Protein AF-A0A6A6VSY2-F1 (afdb_monomer_lite)

InterPro domains:
  IPR059857 Pneumocandin biosynthesis cluster protein B, C-terminal domain [PF28402] (2-160)

pLDDT: mean 74.69, std 16.23, range [33.5, 94.69]

Sequence (200 aa):
MDDIADAVQALNKLNATIHLYAIIRRFHLVSLCHHRNVLLAETRVTRGGNAQESGRSETVAHRKLMSHAYPGLEPGRLKRGNVKDNYVKKSQALTHRLKIGQRWSMLAKAFAPGILALIPIRGDFQLSNSDYEKLPAPTIAILIDVLQRHRGGFLQEFSTCLDFFALANAENSLVRQDADTLKQEEYDSPRLVELCKSQP

Foldseek 3Di:
DDDVVNVVVVVVVVVVVVLVVQLVLLLVLLVLLVQLVVQLVVLCVVPPDDPVVSVVSSVVSLQVSLCVVPPPLDQDPDDDDPSNVVSVVVSVVSVLSNLLSVLSNVLCVQQNSLVSSVDDDDDPVHDHSVNSSPDDPVRSVVVSVVCCVPPRVVSNLLSVLDDVVCVVVVVDPPVVVCPPPVVPDDPRDVVSSVVSNPDD

Structure (mmCIF, N/CA/C/O backbone):
data_AF-A0A6A6VSY2-F1
#
_entry.id   AF-A0A6A6VSY2-F1
#
loop_
_atom_site.group_PDB
_atom_site.id
_atom_site.type_symbol
_atom_site.label_atom_id
_atom_site.label_alt_id
_atom_site.label_comp_id
_atom_site.label_asym_id
_atom_site.label_entity_id
_atom_site.label_seq_id
_atom_site.pdbx_PDB_ins_code
_atom_site.Cartn_x
_atom_site.Cartn_y
_atom_site.Cartn_z
_atom_site.occupancy
_atom_site.B_iso_or_equiv
_atom_site.auth_seq_id
_atom_site.auth_comp_id
_atom_site.auth_asym_id
_atom_site.auth_atom_id
_atom_site.pdbx_PDB_model_num
ATOM 1 N N . MET A 1 1 ? -33.702 -24.545 -14.024 1.00 47.09 1 MET A N 1
ATOM 2 C CA . MET A 1 1 ? -34.255 -23.208 -13.748 1.00 47.09 1 MET A CA 1
ATOM 3 C C . MET A 1 1 ? -33.405 -22.716 -12.603 1.00 47.09 1 MET A C 1
ATOM 5 O O . MET A 1 1 ? -33.587 -23.220 -11.506 1.00 47.09 1 MET A O 1
ATOM 9 N N . ASP A 1 2 ? -32.360 -21.948 -12.912 1.00 56.41 2 ASP A N 1
ATOM 10 C CA . ASP A 1 2 ? -31.371 -21.541 -11.908 1.00 56.41 2 ASP A CA 1
ATOM 11 C C . ASP A 1 2 ? -32.071 -20.664 -10.870 1.00 56.41 2 ASP A C 1
ATOM 13 O O . ASP A 1 2 ? -32.731 -19.683 -11.224 1.00 56.41 2 ASP A O 1
ATOM 17 N N . ASP A 1 3 ? -32.007 -21.092 -9.612 1.00 82.06 3 ASP A N 1
ATOM 18 C CA . ASP A 1 3 ? -32.674 -20.436 -8.497 1.00 82.06 3 ASP A CA 1
ATOM 19 C C . ASP A 1 3 ? -32.058 -19.041 -8.294 1.00 82.06 3 ASP A C 1
ATOM 21 O O . ASP A 1 3 ? -30.839 -18.856 -8.349 1.00 82.06 3 ASP A O 1
ATOM 25 N N . ILE A 1 4 ? -32.897 -18.033 -8.052 1.00 83.62 4 ILE A N 1
ATOM 26 C CA . ILE A 1 4 ? -32.452 -16.672 -7.717 1.00 83.62 4 ILE A CA 1
ATOM 27 C C . ILE A 1 4 ? -31.520 -16.720 -6.494 1.00 83.62 4 ILE A C 1
ATOM 29 O O . ILE A 1 4 ? -30.570 -15.938 -6.412 1.00 83.62 4 ILE A O 1
ATOM 33 N N . ALA A 1 5 ? -31.746 -17.671 -5.581 1.00 78.50 5 ALA A N 1
ATOM 34 C CA . ALA A 1 5 ? -30.870 -17.926 -4.445 1.00 78.50 5 ALA A CA 1
ATOM 35 C C . ALA A 1 5 ? -29.440 -18.311 -4.872 1.00 78.50 5 ALA A C 1
ATOM 37 O O . ALA A 1 5 ? -28.476 -17.746 -4.348 1.00 78.50 5 ALA A O 1
ATOM 38 N N . ASP A 1 6 ? -29.292 -19.194 -5.863 1.00 79.31 6 ASP A N 1
ATOM 39 C CA . ASP A 1 6 ? -27.988 -19.618 -6.385 1.00 79.31 6 ASP A CA 1
ATOM 40 C C . ASP A 1 6 ? -27.260 -18.455 -7.069 1.00 79.31 6 ASP A C 1
ATOM 42 O O . ASP A 1 6 ? -26.057 -18.258 -6.869 1.00 79.31 6 ASP A O 1
ATOM 46 N N . ALA A 1 7 ? -27.992 -17.622 -7.814 1.00 80.12 7 ALA A N 1
ATOM 47 C CA . ALA A 1 7 ? -27.441 -16.424 -8.443 1.00 80.12 7 ALA A CA 1
ATOM 48 C C . ALA A 1 7 ? -26.937 -15.406 -7.403 1.00 80.12 7 ALA A C 1
ATOM 50 O O . ALA A 1 7 ? -25.824 -14.888 -7.528 1.00 80.12 7 ALA A O 1
ATOM 51 N N . VAL A 1 8 ? -27.708 -15.147 -6.341 1.00 75.50 8 VAL A N 1
ATOM 52 C CA . VAL A 1 8 ? -27.291 -14.259 -5.241 1.00 75.50 8 VAL A CA 1
ATOM 53 C C . VAL A 1 8 ? -26.085 -14.837 -4.498 1.00 75.50 8 VAL A C 1
ATOM 55 O O . VAL A 1 8 ? -25.137 -14.106 -4.203 1.00 75.50 8 VAL A O 1
ATOM 58 N N . GLN A 1 9 ? -26.057 -16.147 -4.242 1.00 72.06 9 GLN A N 1
ATOM 59 C CA . GLN A 1 9 ? -24.916 -16.790 -3.591 1.00 72.06 9 GLN A CA 1
ATOM 60 C C . GLN A 1 9 ? -23.648 -16.711 -4.456 1.00 72.06 9 GLN A C 1
ATOM 62 O O . GLN A 1 9 ? -22.561 -16.447 -3.935 1.00 72.06 9 GLN A O 1
ATOM 67 N N . ALA A 1 10 ? -23.774 -16.890 -5.772 1.00 69.94 10 ALA A N 1
ATOM 68 C CA . ALA A 1 10 ? -22.673 -16.718 -6.713 1.00 69.94 10 ALA A CA 1
ATOM 69 C C . ALA A 1 10 ? -22.151 -15.271 -6.722 1.00 69.94 10 ALA A C 1
ATOM 71 O O . ALA A 1 10 ? -20.938 -15.059 -6.654 1.00 69.94 10 ALA A O 1
ATOM 72 N N . LEU A 1 11 ? -23.041 -14.271 -6.724 1.00 74.62 11 LEU A N 1
ATOM 73 C CA . LEU A 1 11 ? -22.662 -12.856 -6.629 1.00 74.62 11 LEU A CA 1
ATOM 74 C C . LEU A 1 11 ? -21.938 -12.536 -5.315 1.00 74.62 11 LEU A C 1
ATOM 76 O O . LEU A 1 11 ? -20.921 -11.844 -5.328 1.00 74.62 11 LEU A O 1
ATOM 80 N N . ASN A 1 12 ? -22.408 -13.081 -4.192 1.00 73.38 12 ASN A N 1
ATOM 81 C CA . ASN A 1 12 ? -21.760 -12.900 -2.893 1.00 73.38 12 ASN A CA 1
ATOM 82 C C . ASN A 1 12 ? -20.347 -13.496 -2.873 1.00 73.38 12 ASN A C 1
ATOM 84 O O . ASN A 1 12 ? -19.418 -12.840 -2.400 1.00 73.38 12 ASN A O 1
ATOM 88 N N . LYS A 1 13 ? -20.158 -14.693 -3.447 1.00 69.38 13 LYS A N 1
ATOM 89 C CA . LYS A 1 13 ? -18.828 -15.308 -3.600 1.00 69.38 13 LYS A CA 1
ATOM 90 C C . LYS A 1 13 ? -17.904 -14.437 -4.453 1.00 69.38 13 LYS A C 1
ATOM 92 O O . LYS A 1 13 ? -16.783 -14.160 -4.041 1.00 69.38 13 LYS A O 1
ATOM 97 N N . LEU A 1 14 ? -18.385 -13.948 -5.598 1.00 71.19 14 LEU A N 1
ATOM 98 C CA . LEU A 1 14 ? -17.608 -13.063 -6.473 1.00 71.19 14 LEU A CA 1
ATOM 99 C C . LEU A 1 14 ? -17.191 -11.772 -5.758 1.00 71.19 14 LEU A C 1
ATOM 101 O O . LEU A 1 14 ? -16.034 -11.361 -5.857 1.00 71.19 14 LEU A O 1
ATOM 105 N N . ASN A 1 15 ? -18.104 -11.155 -5.006 1.00 74.25 15 ASN A N 1
ATOM 106 C CA . ASN A 1 15 ? -17.796 -9.969 -4.213 1.00 74.25 15 ASN A CA 1
ATOM 107 C C . ASN A 1 15 ? -16.732 -10.277 -3.153 1.00 74.25 15 ASN A C 1
ATOM 109 O O . ASN A 1 15 ? -15.721 -9.577 -3.104 1.00 74.25 15 ASN A O 1
ATOM 113 N N . ALA A 1 16 ? -16.897 -11.347 -2.368 1.00 71.56 16 ALA A N 1
ATOM 114 C CA . ALA A 1 16 ? -15.929 -11.760 -1.348 1.00 71.56 16 ALA A CA 1
ATOM 115 C C . ALA A 1 16 ? -14.517 -11.954 -1.931 1.00 71.56 16 ALA A C 1
ATOM 117 O O . ALA A 1 16 ? -13.540 -11.426 -1.396 1.00 71.56 16 ALA A O 1
ATOM 118 N N . THR A 1 17 ? -14.409 -12.609 -3.089 1.00 72.75 17 THR A N 1
ATOM 119 C CA . THR A 1 17 ? -13.138 -12.778 -3.803 1.00 72.75 17 THR A CA 1
ATOM 120 C C . THR A 1 17 ? -12.517 -11.436 -4.219 1.00 72.75 17 THR A C 1
ATOM 122 O O . THR A 1 17 ? -11.312 -11.229 -4.057 1.00 72.75 17 THR A O 1
ATOM 125 N N . ILE A 1 18 ? -13.318 -10.485 -4.718 1.00 75.75 18 ILE A N 1
ATOM 126 C CA . ILE A 1 18 ? -12.842 -9.134 -5.066 1.00 75.75 18 ILE A CA 1
ATOM 127 C C . ILE A 1 18 ? -12.301 -8.408 -3.827 1.00 75.75 18 ILE A C 1
ATOM 129 O O . ILE A 1 18 ? -11.242 -7.773 -3.905 1.00 75.75 18 ILE A O 1
ATOM 133 N N . HIS A 1 19 ? -12.997 -8.513 -2.691 1.00 76.25 19 HIS A N 1
ATOM 134 C CA . HIS A 1 19 ? -12.549 -7.930 -1.428 1.00 76.25 19 HIS A CA 1
ATOM 135 C C . HIS A 1 19 ? -11.203 -8.516 -0.998 1.00 76.25 19 HIS A C 1
ATOM 137 O O . HIS A 1 19 ? -10.256 -7.762 -0.763 1.00 76.25 19 HIS A O 1
ATOM 143 N N . LEU A 1 20 ? -11.079 -9.844 -0.994 1.00 77.69 20 LEU A N 1
ATOM 144 C CA . LEU A 1 20 ? -9.849 -10.534 -0.616 1.00 77.69 20 LEU A CA 1
ATOM 145 C C . LEU A 1 20 ? -8.658 -10.106 -1.490 1.00 77.69 20 LEU A C 1
ATOM 147 O O . LEU A 1 20 ? -7.608 -9.724 -0.966 1.00 77.69 20 LEU A O 1
ATOM 151 N N . TYR A 1 21 ? -8.821 -10.065 -2.817 1.00 80.00 21 TYR A N 1
ATOM 152 C CA . TYR A 1 21 ? -7.758 -9.609 -3.721 1.00 80.00 21 TYR A CA 1
ATOM 153 C C . TYR A 1 21 ? -7.325 -8.169 -3.457 1.00 80.00 21 TYR A C 1
ATOM 155 O O . TYR A 1 21 ? -6.138 -7.840 -3.538 1.00 80.00 21 TYR A O 1
ATOM 163 N N . ALA A 1 22 ? -8.275 -7.291 -3.151 1.00 84.19 22 ALA A N 1
ATOM 164 C CA . ALA A 1 22 ? -7.976 -5.907 -2.836 1.00 84.19 22 ALA A CA 1
ATOM 165 C C . ALA A 1 22 ? -7.196 -5.778 -1.518 1.00 84.19 22 ALA A C 1
ATOM 167 O O . ALA A 1 22 ? -6.237 -5.002 -1.482 1.00 84.19 22 ALA A O 1
ATOM 168 N N . ILE A 1 23 ? -7.534 -6.561 -0.490 1.00 85.00 23 ILE A N 1
ATOM 169 C CA . ILE A 1 23 ? -6.792 -6.610 0.779 1.00 85.00 23 ILE A CA 1
ATOM 170 C C . ILE A 1 23 ? -5.364 -7.125 0.544 1.00 85.00 23 ILE A C 1
ATOM 172 O O . ILE A 1 23 ? -4.398 -6.431 0.873 1.00 85.00 23 ILE A O 1
ATOM 176 N N . ILE A 1 24 ? -5.212 -8.280 -0.114 1.00 83.12 24 ILE A N 1
ATOM 177 C CA . ILE A 1 24 ? -3.904 -8.876 -0.447 1.00 83.12 24 ILE A CA 1
ATOM 178 C C . ILE A 1 24 ? -3.039 -7.883 -1.238 1.00 83.12 24 ILE A C 1
ATOM 180 O O . ILE A 1 24 ? -1.852 -7.694 -0.957 1.00 83.12 24 ILE A O 1
ATOM 184 N N . ARG A 1 25 ? -3.634 -7.178 -2.210 1.00 88.25 25 ARG A N 1
ATOM 185 C CA . ARG A 1 25 ? -2.928 -6.166 -3.004 1.00 88.25 25 ARG A CA 1
ATOM 186 C C . ARG A 1 25 ? -2.407 -5.022 -2.134 1.00 88.25 25 ARG A C 1
ATOM 188 O O . ARG A 1 25 ? -1.255 -4.624 -2.315 1.00 88.25 25 ARG A O 1
ATOM 195 N N . ARG A 1 26 ? -3.219 -4.480 -1.217 1.00 91.06 26 ARG A N 1
ATOM 196 C CA . ARG A 1 26 ? -2.794 -3.410 -0.290 1.00 91.06 26 ARG A CA 1
ATOM 197 C C . ARG A 1 26 ? -1.606 -3.867 0.552 1.00 91.06 26 ARG A C 1
ATOM 199 O O . ARG A 1 26 ? -0.628 -3.130 0.660 1.00 91.06 26 ARG A O 1
ATOM 206 N N . PHE A 1 27 ? -1.658 -5.093 1.067 1.00 88.50 27 PHE A N 1
ATOM 207 C CA . PHE A 1 27 ? -0.574 -5.667 1.857 1.00 88.50 27 PHE A CA 1
ATOM 208 C C . PHE A 1 27 ? 0.733 -5.735 1.061 1.00 88.50 27 PHE A C 1
ATOM 210 O O . PHE A 1 27 ? 1.730 -5.141 1.468 1.00 88.50 27 PHE A O 1
ATOM 217 N N . HIS A 1 28 ? 0.721 -6.336 -0.132 1.00 85.81 28 HIS A N 1
ATOM 218 C CA . HIS A 1 28 ? 1.922 -6.416 -0.970 1.00 85.81 28 HIS A CA 1
ATOM 219 C C . HIS A 1 28 ? 2.481 -5.044 -1.365 1.00 85.81 28 HIS A C 1
ATOM 221 O O . HIS A 1 28 ? 3.697 -4.884 -1.477 1.00 85.81 28 HIS A O 1
ATOM 227 N N . LEU A 1 29 ? 1.625 -4.037 -1.554 1.00 91.12 29 LEU A N 1
ATOM 228 C CA . LEU A 1 29 ? 2.062 -2.662 -1.805 1.00 91.12 29 LEU A CA 1
ATOM 229 C C . LEU A 1 29 ? 2.800 -2.066 -0.597 1.00 91.12 29 LEU A C 1
ATOM 231 O O . LEU A 1 29 ? 3.834 -1.413 -0.774 1.00 91.12 29 LEU A O 1
ATOM 235 N N . VAL A 1 30 ? 2.311 -2.313 0.621 1.00 90.56 30 VAL A N 1
ATOM 236 C CA . VAL A 1 30 ? 2.982 -1.889 1.858 1.00 90.56 30 VAL A CA 1
ATOM 237 C C . VAL A 1 30 ? 4.287 -2.658 2.067 1.00 90.56 30 VAL A C 1
ATOM 239 O O . VAL A 1 30 ? 5.314 -2.024 2.316 1.00 90.56 30 VAL A O 1
ATOM 242 N N . SER A 1 31 ? 4.305 -3.982 1.879 1.00 87.50 31 SER A N 1
ATOM 243 C CA . SER A 1 31 ? 5.526 -4.799 1.969 1.00 87.50 31 SER A CA 1
ATOM 244 C C . SER A 1 31 ? 6.590 -4.352 0.965 1.00 87.50 31 SER A C 1
ATOM 246 O O . SER A 1 31 ? 7.766 -4.242 1.309 1.00 87.50 31 SER A O 1
ATOM 248 N N . LEU A 1 32 ? 6.186 -4.019 -0.264 1.00 85.69 32 LEU A N 1
ATOM 249 C CA . LEU A 1 32 ? 7.083 -3.483 -1.285 1.00 85.69 32 LEU A CA 1
ATOM 250 C C . LEU A 1 32 ? 7.697 -2.143 -0.852 1.00 85.69 32 LEU A C 1
ATOM 252 O O . LEU A 1 32 ? 8.899 -1.920 -1.020 1.00 85.69 32 LEU A O 1
ATOM 256 N N . CYS A 1 33 ? 6.889 -1.257 -0.262 1.00 90.25 33 CYS A N 1
ATOM 257 C CA . CYS A 1 33 ? 7.375 0.004 0.291 1.00 90.25 33 CYS A CA 1
ATOM 258 C C . CYS A 1 33 ? 8.338 -0.225 1.467 1.00 90.25 33 CYS A C 1
ATOM 260 O O . CYS A 1 33 ? 9.351 0.470 1.573 1.00 90.25 33 CYS A O 1
ATOM 262 N N . HIS A 1 34 ? 8.045 -1.195 2.334 1.00 87.94 34 HIS A N 1
ATOM 263 C CA . HIS A 1 34 ? 8.917 -1.576 3.439 1.00 87.94 34 HIS A CA 1
ATOM 264 C C . HIS A 1 34 ? 10.275 -2.072 2.926 1.00 87.94 34 HIS A C 1
ATOM 266 O O . HIS A 1 34 ? 11.305 -1.524 3.313 1.00 87.94 34 HIS A O 1
ATOM 272 N N . HIS A 1 35 ? 10.288 -3.007 1.972 1.00 86.81 35 HIS A N 1
ATOM 273 C CA . HIS A 1 35 ? 11.521 -3.535 1.384 1.00 86.81 35 HIS A CA 1
ATOM 274 C C . HIS A 1 35 ? 12.372 -2.431 0.732 1.00 86.81 35 HIS A C 1
ATOM 276 O O . HIS A 1 35 ? 13.584 -2.367 0.933 1.00 86.81 35 HIS A O 1
ATOM 282 N N . ARG A 1 36 ? 11.742 -1.479 0.028 1.00 89.38 36 ARG A N 1
ATOM 283 C CA . ARG A 1 36 ? 12.433 -0.295 -0.514 1.00 89.38 36 ARG A CA 1
ATOM 284 C C . ARG A 1 36 ? 13.077 0.560 0.581 1.00 89.38 36 ARG A C 1
ATOM 286 O O . ARG A 1 36 ? 14.173 1.076 0.376 1.00 89.38 36 ARG A O 1
ATOM 293 N N . ASN A 1 37 ? 12.412 0.738 1.722 1.00 88.12 37 ASN A N 1
ATOM 294 C CA . ASN A 1 37 ? 12.948 1.523 2.836 1.00 88.12 37 ASN A CA 1
ATOM 295 C C . ASN A 1 37 ? 14.117 0.814 3.540 1.00 88.12 37 ASN A C 1
ATOM 297 O O . ASN A 1 37 ? 15.068 1.491 3.924 1.00 88.12 37 ASN A O 1
ATOM 301 N N . VAL A 1 38 ? 14.088 -0.519 3.639 1.00 87.56 38 VAL A N 1
ATOM 302 C CA . VAL A 1 38 ? 15.223 -1.324 4.127 1.00 87.56 38 VAL A CA 1
ATOM 303 C C . VAL A 1 38 ? 16.435 -1.146 3.210 1.00 87.56 38 VAL A C 1
ATOM 305 O O . VAL A 1 38 ? 17.490 -0.713 3.667 1.00 87.56 38 VAL A O 1
ATOM 308 N N . LEU A 1 39 ? 16.258 -1.333 1.895 1.00 86.38 39 LEU A N 1
ATOM 309 C CA . LEU A 1 39 ? 17.331 -1.132 0.911 1.00 86.38 39 LEU A CA 1
ATOM 310 C C . LEU A 1 39 ? 17.901 0.294 0.947 1.00 86.38 39 LEU A C 1
ATOM 312 O O . LEU A 1 39 ? 19.106 0.497 0.799 1.00 86.38 39 LEU A O 1
ATOM 316 N N . LEU A 1 40 ? 17.047 1.301 1.145 1.00 87.06 40 LEU A N 1
ATOM 317 C CA . LEU A 1 40 ? 17.491 2.680 1.329 1.00 87.06 40 LEU A CA 1
ATOM 318 C C . LEU A 1 40 ? 18.354 2.856 2.575 1.00 87.06 40 LEU A C 1
ATOM 320 O O . LEU A 1 40 ? 19.398 3.504 2.491 1.00 87.06 40 LEU A O 1
ATOM 324 N N . ALA A 1 41 ? 17.913 2.323 3.715 1.00 85.50 41 ALA A N 1
ATOM 325 C CA . ALA A 1 41 ? 18.639 2.426 4.972 1.00 85.50 41 ALA A CA 1
ATOM 326 C C . ALA A 1 41 ? 20.034 1.802 4.839 1.00 85.50 41 ALA A C 1
ATOM 328 O O . ALA A 1 41 ? 21.024 2.472 5.128 1.00 85.50 41 ALA A O 1
ATOM 329 N N . GLU A 1 42 ? 20.120 0.599 4.266 1.00 85.75 42 GLU A N 1
ATOM 330 C CA . GLU A 1 42 ? 21.391 -0.062 3.951 1.00 85.75 42 GLU A CA 1
ATOM 331 C C . GLU A 1 42 ? 22.299 0.834 3.099 1.00 85.75 42 GLU A C 1
ATOM 333 O O . GLU A 1 42 ? 23.454 1.063 3.446 1.00 85.75 42 GLU A O 1
ATOM 338 N N . THR A 1 43 ? 21.774 1.404 2.006 1.00 81.50 43 THR A N 1
ATOM 339 C CA . THR A 1 43 ? 22.581 2.240 1.098 1.00 81.50 43 THR A CA 1
ATOM 340 C C . THR A 1 43 ? 23.069 3.549 1.716 1.00 81.50 43 THR A C 1
ATOM 342 O O . THR A 1 43 ? 24.111 4.053 1.296 1.00 81.50 43 THR A O 1
ATOM 345 N N . ARG A 1 44 ? 22.342 4.100 2.698 1.00 79.44 44 ARG A N 1
ATOM 346 C CA . ARG A 1 44 ? 22.724 5.327 3.416 1.00 79.44 44 ARG A CA 1
ATOM 347 C C . ARG A 1 44 ? 23.804 5.062 4.458 1.00 79.44 44 ARG A C 1
ATOM 349 O O . ARG A 1 44 ? 24.738 5.852 4.557 1.00 79.44 44 ARG A O 1
ATOM 356 N N . VAL A 1 45 ? 23.708 3.945 5.183 1.00 74.62 45 VAL A N 1
ATOM 357 C CA . VAL A 1 45 ? 24.735 3.522 6.152 1.00 74.62 45 VAL A CA 1
ATOM 358 C C . VAL A 1 45 ? 26.084 3.337 5.459 1.00 74.62 45 VAL A C 1
ATOM 360 O O . VAL A 1 45 ? 27.106 3.760 5.982 1.00 74.62 45 VAL A O 1
ATOM 363 N N . THR A 1 46 ? 26.098 2.796 4.238 1.00 68.81 46 THR A N 1
ATOM 364 C CA . THR A 1 46 ? 27.347 2.597 3.486 1.00 68.81 46 THR A CA 1
ATOM 365 C C . THR A 1 46 ? 27.989 3.899 2.981 1.00 68.81 46 THR A C 1
ATOM 367 O O . THR A 1 46 ? 29.117 3.849 2.498 1.00 68.81 46 THR A O 1
ATOM 370 N N . ARG A 1 47 ? 27.293 5.050 2.998 1.00 63.25 47 ARG A N 1
ATOM 371 C CA . ARG A 1 47 ? 27.719 6.235 2.224 1.00 63.25 47 ARG A CA 1
ATOM 372 C C . ARG A 1 47 ? 27.933 7.543 2.985 1.00 63.25 47 ARG A C 1
ATOM 374 O O . ARG A 1 47 ? 28.428 8.455 2.354 1.00 63.25 47 ARG A O 1
ATOM 381 N N . GLY A 1 48 ? 27.701 7.618 4.297 1.00 59.91 48 GLY A N 1
ATOM 382 C CA . GLY A 1 48 ? 28.095 8.799 5.089 1.00 59.91 48 GLY A CA 1
ATOM 383 C C . GLY A 1 48 ? 27.225 10.036 4.823 1.00 59.91 48 GLY A C 1
ATOM 384 O O . GLY A 1 48 ? 27.693 11.035 4.303 1.00 59.91 48 GLY A O 1
ATOM 385 N N . GLY A 1 49 ? 25.953 9.949 5.225 1.00 59.81 49 GLY A N 1
ATOM 386 C CA . GLY A 1 49 ? 24.834 10.791 4.788 1.00 59.81 49 GLY A CA 1
ATOM 387 C C . GLY A 1 49 ? 25.053 12.302 4.631 1.00 59.81 49 GLY A C 1
ATOM 388 O O . GLY A 1 49 ? 24.877 13.067 5.574 1.00 59.81 49 GLY A O 1
ATOM 389 N N . ASN A 1 50 ? 25.213 12.730 3.378 1.00 58.22 50 ASN A N 1
ATOM 390 C CA . ASN A 1 50 ? 24.940 14.092 2.911 1.00 58.22 50 ASN A CA 1
ATOM 391 C C . ASN A 1 50 ? 23.679 14.162 2.018 1.00 58.22 50 ASN A C 1
ATOM 393 O O . ASN A 1 50 ? 23.281 13.189 1.373 1.00 58.22 50 ASN A O 1
ATOM 397 N N . ALA A 1 51 ? 23.039 15.336 1.910 1.00 57.44 51 ALA A N 1
ATOM 398 C CA . ALA A 1 51 ? 21.809 15.521 1.119 1.00 57.44 51 ALA A CA 1
ATOM 399 C C . ALA A 1 51 ? 21.971 15.135 -0.369 1.00 57.44 51 ALA A C 1
ATOM 401 O O . ALA A 1 51 ? 21.071 14.534 -0.957 1.00 57.44 51 ALA A O 1
ATOM 402 N N . GLN A 1 52 ? 23.142 15.380 -0.962 1.00 59.59 52 GLN A N 1
ATOM 403 C CA . GLN A 1 52 ? 23.469 14.992 -2.342 1.00 59.59 52 GLN A CA 1
ATOM 404 C C . GLN A 1 52 ? 23.641 13.467 -2.514 1.00 59.59 52 GLN A C 1
ATOM 406 O O . GLN A 1 52 ? 23.434 12.915 -3.598 1.00 59.59 52 GLN A O 1
ATOM 411 N N . GLU A 1 53 ? 23.946 12.752 -1.432 1.00 60.38 53 GLU A N 1
ATOM 412 C CA . GLU A 1 53 ? 24.014 11.290 -1.407 1.00 60.38 53 GLU A CA 1
ATOM 413 C C . GLU A 1 53 ? 22.648 10.646 -1.206 1.00 60.38 53 GLU A C 1
ATOM 415 O O . GLU A 1 53 ? 22.468 9.486 -1.579 1.00 60.38 53 GLU A O 1
ATOM 420 N N . SER A 1 54 ? 21.662 11.381 -0.684 1.00 61.84 54 SER A N 1
ATOM 421 C CA . SER A 1 54 ? 20.299 10.872 -0.516 1.00 61.84 54 SER A CA 1
ATOM 422 C C . SER A 1 54 ? 19.658 10.507 -1.864 1.00 61.84 54 SER A C 1
ATOM 424 O O . SER A 1 54 ? 19.151 9.393 -2.009 1.00 61.84 54 SER A O 1
ATOM 426 N N . GLY A 1 55 ? 19.794 11.366 -2.885 1.00 67.94 55 GLY A N 1
ATOM 427 C CA . GLY A 1 55 ? 19.296 11.106 -4.243 1.00 67.94 55 GLY A CA 1
ATOM 428 C C . GLY A 1 55 ? 20.058 9.984 -4.960 1.00 67.94 55 GLY A C 1
ATOM 429 O O . GLY A 1 55 ? 19.472 9.169 -5.682 1.00 67.94 55 GLY A O 1
ATOM 430 N N . ARG A 1 56 ? 21.368 9.861 -4.701 1.00 71.25 56 ARG A N 1
ATOM 431 C CA . ARG A 1 56 ? 22.174 8.727 -5.189 1.00 71.25 56 ARG A CA 1
ATOM 432 C C . ARG A 1 56 ? 21.771 7.416 -4.513 1.00 71.25 56 ARG A C 1
ATOM 434 O O . ARG A 1 56 ? 21.684 6.396 -5.192 1.00 71.25 56 ARG A O 1
ATOM 441 N N . SER A 1 57 ? 21.502 7.440 -3.211 1.00 78.44 57 SER A N 1
ATOM 442 C CA . SER A 1 57 ? 21.059 6.278 -2.429 1.00 78.44 57 SER A CA 1
ATOM 443 C C . SER A 1 57 ? 19.685 5.798 -2.884 1.00 78.44 57 SER A C 1
ATOM 445 O O . SER A 1 57 ? 19.485 4.603 -3.070 1.00 78.44 57 SER A O 1
ATOM 447 N N . GLU A 1 58 ? 18.770 6.720 -3.185 1.00 80.75 58 GLU A N 1
ATOM 448 C CA . GLU A 1 58 ? 17.453 6.388 -3.731 1.00 80.75 58 GLU A CA 1
ATOM 449 C C . GLU A 1 58 ? 17.520 5.732 -5.106 1.00 80.75 58 GLU A C 1
ATOM 451 O O . GLU A 1 58 ? 16.876 4.709 -5.338 1.00 80.75 58 GLU A O 1
ATOM 456 N N . THR A 1 59 ? 18.380 6.245 -5.983 1.00 83.94 59 THR A N 1
ATOM 457 C CA . THR A 1 59 ? 18.615 5.634 -7.295 1.00 83.94 59 THR A CA 1
ATOM 458 C C . THR A 1 59 ? 19.204 4.223 -7.166 1.00 83.94 59 THR A C 1
ATOM 460 O O . THR A 1 59 ? 18.821 3.315 -7.906 1.00 83.94 59 THR A O 1
ATOM 463 N N . VAL A 1 60 ? 20.126 4.012 -6.220 1.00 84.62 60 VAL A N 1
ATOM 464 C CA . VAL A 1 60 ? 20.747 2.699 -5.975 1.00 84.62 60 VAL A CA 1
ATOM 465 C C . VAL A 1 60 ? 19.750 1.714 -5.369 1.00 84.62 60 VAL A C 1
ATOM 467 O O . VAL A 1 60 ? 19.658 0.587 -5.852 1.00 84.62 60 VAL A O 1
ATOM 470 N N . ALA A 1 61 ? 18.976 2.129 -4.366 1.00 85.31 61 ALA A N 1
ATOM 471 C CA . ALA A 1 61 ? 17.947 1.296 -3.752 1.00 85.31 61 ALA A CA 1
ATOM 472 C C . ALA A 1 61 ? 16.861 0.908 -4.764 1.00 85.31 61 ALA A C 1
ATOM 474 O O . ALA A 1 61 ? 16.474 -0.256 -4.828 1.00 85.31 61 ALA A O 1
ATOM 475 N N . HIS A 1 62 ? 16.425 1.841 -5.619 1.00 87.19 62 HIS A N 1
ATOM 476 C CA . HIS A 1 62 ? 15.469 1.546 -6.691 1.00 87.19 62 HIS A CA 1
ATOM 477 C C . HIS A 1 62 ? 16.034 0.558 -7.718 1.00 87.19 62 HIS A C 1
ATOM 479 O O . HIS A 1 62 ? 15.323 -0.337 -8.166 1.00 87.19 62 HIS A O 1
ATOM 485 N N . ARG A 1 63 ? 17.325 0.661 -8.065 1.00 86.06 63 ARG A N 1
ATOM 486 C CA . ARG A 1 63 ? 17.978 -0.306 -8.962 1.00 86.06 63 ARG A CA 1
ATOM 487 C C . ARG A 1 63 ? 18.064 -1.701 -8.341 1.00 86.06 63 ARG A C 1
ATOM 489 O O . ARG A 1 63 ? 17.725 -2.665 -9.016 1.00 86.06 63 ARG A O 1
ATOM 496 N N . LYS A 1 64 ? 18.459 -1.804 -7.067 1.00 87.19 64 LYS A N 1
ATOM 497 C CA . LYS A 1 64 ? 18.450 -3.077 -6.322 1.00 87.19 64 LYS A CA 1
ATOM 498 C C . LYS A 1 64 ? 17.044 -3.683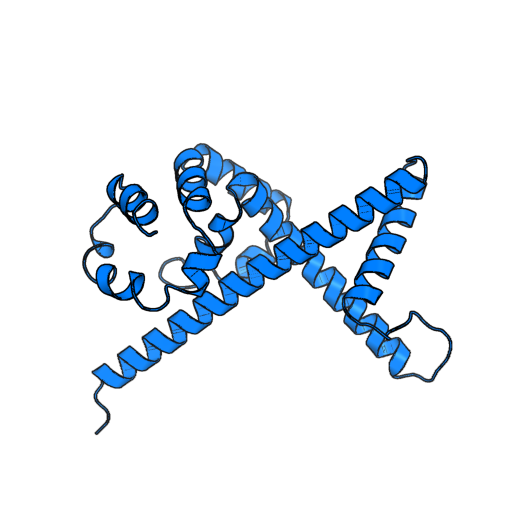 -6.271 1.00 87.19 64 LYS A C 1
ATOM 500 O O . LYS A 1 64 ? 16.859 -4.877 -6.479 1.00 87.19 64 LYS A O 1
ATOM 505 N N . LEU A 1 65 ? 16.035 -2.841 -6.055 1.00 87.62 65 LEU A N 1
ATOM 506 C CA . LEU A 1 65 ? 14.643 -3.272 -6.055 1.00 87.62 65 LEU A CA 1
ATOM 507 C C . LEU A 1 65 ? 14.203 -3.791 -7.433 1.00 87.62 65 LEU A C 1
ATOM 509 O O . LEU A 1 65 ? 13.528 -4.813 -7.507 1.00 87.62 65 LEU A O 1
ATOM 513 N N . MET A 1 66 ? 14.609 -3.127 -8.520 1.00 87.38 66 MET A N 1
ATOM 514 C CA . MET A 1 66 ? 14.363 -3.597 -9.888 1.00 87.38 66 MET A CA 1
ATOM 515 C C . MET A 1 66 ? 14.998 -4.965 -10.150 1.00 87.38 66 MET A C 1
ATOM 517 O O . MET A 1 66 ? 14.319 -5.825 -10.705 1.00 87.38 66 MET A O 1
ATOM 521 N N . SER A 1 67 ? 16.245 -5.193 -9.721 1.00 85.06 67 SER A N 1
ATOM 522 C CA . SER A 1 67 ? 16.909 -6.492 -9.904 1.00 85.06 67 SER A CA 1
ATOM 523 C C . SER A 1 67 ? 16.251 -7.615 -9.100 1.00 85.06 67 SER A C 1
ATOM 525 O O . SER A 1 67 ? 16.186 -8.739 -9.586 1.00 85.06 67 SER A O 1
ATOM 527 N N . HIS A 1 68 ? 15.721 -7.326 -7.905 1.00 83.31 68 HIS A N 1
ATOM 528 C CA . HIS A 1 68 ? 14.970 -8.314 -7.121 1.00 83.31 68 HIS A CA 1
ATOM 529 C C . HIS A 1 68 ? 13.589 -8.607 -7.726 1.00 83.31 68 HIS A C 1
ATOM 531 O O . HIS A 1 68 ? 13.173 -9.759 -7.783 1.00 83.31 68 HIS A O 1
ATOM 537 N N . ALA A 1 69 ? 12.872 -7.576 -8.184 1.00 81.50 69 ALA A N 1
ATOM 538 C CA . ALA A 1 69 ? 11.514 -7.723 -8.709 1.00 81.50 69 ALA A CA 1
ATOM 539 C C . ALA A 1 69 ? 11.468 -8.305 -10.133 1.00 81.50 69 ALA A C 1
ATOM 541 O O . ALA A 1 69 ? 10.483 -8.944 -10.501 1.00 81.50 69 ALA A O 1
ATOM 542 N N . TYR A 1 70 ? 12.505 -8.067 -10.940 1.00 84.44 70 TYR A N 1
ATOM 543 C CA . TYR A 1 70 ? 12.607 -8.543 -12.321 1.00 84.44 70 TYR A CA 1
ATOM 544 C C . TYR A 1 70 ? 14.021 -9.078 -12.605 1.00 84.44 70 TYR A C 1
ATOM 546 O O . TYR A 1 70 ? 14.805 -8.414 -13.293 1.00 84.44 70 TYR A O 1
ATOM 554 N N . PRO A 1 71 ? 14.362 -10.275 -12.093 1.00 78.31 71 PRO A N 1
ATOM 555 C CA . PRO A 1 71 ? 15.662 -10.889 -12.337 1.00 78.31 71 PRO A CA 1
ATOM 556 C C . PRO A 1 71 ? 15.934 -11.020 -13.842 1.00 78.31 71 PRO A C 1
ATOM 558 O O . PRO A 1 71 ? 15.079 -11.475 -14.600 1.00 78.31 71 PRO A O 1
ATOM 561 N N . GLY A 1 72 ? 17.115 -10.589 -14.290 1.00 74.75 72 GLY A N 1
ATOM 562 C CA . GLY A 1 72 ? 17.513 -10.627 -15.704 1.00 74.75 72 GLY A CA 1
ATOM 563 C C . GLY A 1 72 ? 17.092 -9.412 -16.542 1.00 74.75 72 GLY A C 1
ATOM 564 O O . GLY A 1 72 ? 17.442 -9.342 -17.722 1.00 74.75 72 GLY A O 1
ATOM 565 N N . LEU A 1 73 ? 16.388 -8.432 -15.962 1.00 77.12 73 LEU A N 1
ATOM 566 C CA . LEU A 1 73 ? 16.059 -7.171 -16.630 1.00 77.12 73 LEU A CA 1
ATOM 567 C C . LEU A 1 73 ? 17.062 -6.075 -16.235 1.00 77.12 73 LEU A C 1
ATOM 569 O O . LEU A 1 73 ? 16.846 -5.318 -15.291 1.00 77.12 73 LEU A O 1
ATOM 573 N N . GLU A 1 74 ? 18.164 -5.974 -16.977 1.00 71.19 74 GLU A N 1
ATOM 574 C CA . GLU A 1 74 ? 19.247 -5.032 -16.666 1.00 71.19 74 GLU A CA 1
ATOM 575 C C . GLU A 1 74 ? 19.043 -3.638 -17.295 1.00 71.19 74 GLU A C 1
ATOM 577 O O . GLU A 1 74 ? 18.601 -3.529 -18.448 1.00 71.19 74 GLU A O 1
ATOM 582 N N . PRO A 1 75 ? 19.423 -2.547 -16.595 1.00 67.50 75 PRO A N 1
ATOM 583 C CA . PRO A 1 75 ? 19.466 -1.209 -17.165 1.00 67.50 75 PRO A CA 1
ATOM 584 C C . PRO A 1 75 ? 20.572 -1.127 -18.224 1.00 67.50 75 PRO A C 1
ATOM 586 O O . PRO A 1 75 ? 21.718 -0.800 -17.938 1.00 67.50 75 PRO A O 1
ATOM 589 N N . GLY A 1 76 ? 20.210 -1.422 -19.471 1.00 61.12 76 GLY A N 1
ATOM 590 C CA . GLY A 1 76 ? 20.949 -1.022 -20.663 1.00 61.12 76 GLY A CA 1
ATOM 591 C C . GLY A 1 76 ? 22.437 -1.380 -20.684 1.00 61.12 76 GLY A C 1
ATOM 592 O O . GLY A 1 76 ? 23.272 -0.490 -20.801 1.00 61.12 76 GLY A O 1
ATOM 593 N N . ARG A 1 77 ? 22.774 -2.673 -20.731 1.00 51.34 77 ARG A N 1
ATOM 594 C CA . ARG A 1 77 ? 23.903 -3.111 -21.567 1.00 51.34 77 ARG A CA 1
ATOM 595 C C . ARG A 1 77 ? 23.327 -3.704 -22.849 1.00 51.34 77 ARG A C 1
ATOM 597 O O . ARG A 1 77 ? 22.907 -4.848 -22.870 1.00 51.34 77 ARG A O 1
ATOM 604 N N . LEU A 1 78 ? 23.243 -2.851 -23.873 1.00 55.00 78 LEU A N 1
ATOM 605 C CA . LEU A 1 78 ? 23.122 -3.174 -25.301 1.00 55.00 78 LEU A CA 1
ATOM 606 C C . LEU A 1 78 ? 22.241 -4.389 -25.666 1.00 55.00 78 LEU A C 1
ATOM 608 O O . LEU A 1 78 ? 22.726 -5.515 -25.680 1.00 55.00 78 LEU A O 1
ATOM 612 N N . LYS A 1 79 ? 20.995 -4.137 -26.103 1.00 49.78 79 LYS A N 1
ATOM 613 C CA . LYS A 1 79 ? 20.355 -4.804 -27.262 1.00 49.78 79 LYS A CA 1
ATOM 614 C C . LYS A 1 79 ? 19.011 -4.132 -27.609 1.00 49.78 79 LYS A C 1
ATOM 616 O O . LYS A 1 79 ? 18.201 -3.866 -26.730 1.00 49.78 79 LYS A O 1
ATOM 621 N N . ARG A 1 80 ? 18.865 -3.821 -28.907 1.00 53.03 80 ARG A N 1
ATOM 622 C CA . ARG A 1 80 ? 17.702 -3.372 -29.712 1.00 53.03 80 ARG A CA 1
ATOM 623 C C . ARG A 1 80 ? 16.405 -2.977 -28.969 1.00 53.03 80 ARG A C 1
ATOM 625 O O . ARG A 1 80 ? 15.814 -3.803 -28.284 1.00 53.03 80 ARG A O 1
ATOM 632 N N . GLY A 1 81 ? 15.932 -1.753 -29.247 1.00 58.03 81 GLY A N 1
ATOM 633 C CA . GLY A 1 81 ? 14.554 -1.223 -29.129 1.00 58.03 81 GLY A CA 1
ATOM 634 C C . GLY A 1 81 ? 13.662 -1.755 -28.000 1.00 58.03 81 GLY A C 1
ATOM 635 O O . GLY A 1 81 ? 13.437 -1.070 -27.009 1.00 58.03 81 GLY A O 1
ATOM 636 N N . ASN A 1 82 ? 13.187 -2.995 -28.127 1.00 58.84 82 ASN A N 1
ATOM 637 C CA . ASN A 1 82 ? 12.161 -3.594 -27.271 1.00 58.84 82 ASN A CA 1
ATOM 638 C C . ASN A 1 82 ? 12.586 -3.862 -25.811 1.00 58.84 82 ASN A C 1
ATOM 640 O O . ASN A 1 82 ? 11.752 -3.765 -24.911 1.00 58.84 82 ASN A O 1
ATOM 644 N N . VAL A 1 83 ? 13.853 -4.201 -25.534 1.00 60.03 83 VAL A N 1
ATOM 645 C CA . VAL A 1 83 ? 14.289 -4.550 -24.157 1.00 60.03 83 VAL A CA 1
ATOM 646 C C . VAL A 1 83 ? 14.465 -3.300 -23.289 1.00 60.03 83 VAL A C 1
ATOM 648 O O . VAL A 1 83 ? 14.073 -3.291 -22.120 1.00 60.03 83 VAL A O 1
ATOM 651 N N . LYS A 1 84 ? 14.986 -2.216 -23.879 1.00 65.38 84 LYS A N 1
ATOM 652 C CA . LYS A 1 84 ? 15.112 -0.906 -23.220 1.00 65.38 84 LYS A CA 1
ATOM 653 C C . LYS A 1 84 ? 13.736 -0.365 -22.825 1.00 65.38 84 LYS A C 1
ATOM 655 O O . LYS A 1 84 ? 13.555 0.076 -21.690 1.00 65.38 84 LYS A O 1
ATOM 660 N N . ASP A 1 85 ? 12.761 -0.489 -23.720 1.00 73.75 85 ASP A N 1
ATOM 661 C CA . ASP A 1 85 ? 11.386 -0.060 -23.467 1.00 73.75 85 ASP A CA 1
ATOM 662 C C . ASP A 1 85 ? 10.708 -0.892 -22.374 1.00 73.75 85 ASP A C 1
ATOM 664 O O . ASP A 1 85 ? 9.972 -0.348 -21.549 1.00 73.75 85 ASP A O 1
ATOM 668 N N . ASN A 1 86 ? 10.987 -2.197 -22.303 1.00 80.25 86 ASN A N 1
ATOM 669 C CA . ASN A 1 86 ? 10.434 -3.053 -21.254 1.00 80.25 86 ASN A CA 1
ATOM 670 C C . ASN A 1 86 ? 10.995 -2.692 -19.866 1.00 80.25 86 ASN A C 1
ATOM 672 O O . ASN A 1 86 ? 10.220 -2.542 -18.921 1.00 80.25 86 ASN A O 1
ATOM 676 N N . TYR A 1 87 ? 12.309 -2.451 -19.740 1.00 84.50 87 TYR A N 1
ATOM 677 C CA . TYR A 1 87 ? 12.902 -1.973 -18.481 1.00 84.50 87 TYR A CA 1
ATOM 678 C C . TYR A 1 87 ? 12.271 -0.654 -18.026 1.00 84.50 87 TYR A C 1
ATOM 680 O O . TYR A 1 87 ? 11.846 -0.537 -16.875 1.00 84.50 87 TYR A O 1
ATOM 688 N N . VAL A 1 88 ? 12.157 0.328 -18.928 1.00 85.94 88 VAL A N 1
ATOM 689 C CA . VAL A 1 88 ? 11.568 1.638 -18.604 1.00 85.94 88 VAL A CA 1
ATOM 690 C C . VAL A 1 88 ? 10.119 1.485 -18.140 1.00 85.94 88 VAL A C 1
ATOM 692 O O . VAL A 1 88 ? 9.767 2.012 -17.083 1.00 85.94 88 VAL A O 1
ATOM 695 N N . LYS A 1 89 ? 9.299 0.702 -18.853 1.00 86.31 89 LYS A N 1
ATOM 696 C CA . LYS A 1 89 ? 7.902 0.435 -18.473 1.00 86.31 89 LYS A CA 1
ATOM 697 C C . LYS A 1 89 ? 7.794 -0.235 -17.101 1.00 86.31 89 LYS A C 1
ATOM 699 O O . LYS A 1 89 ? 7.005 0.203 -16.263 1.00 86.31 89 LYS A O 1
ATOM 704 N N . LYS A 1 90 ? 8.593 -1.275 -16.835 1.00 85.69 90 LYS A N 1
ATOM 705 C CA . LYS A 1 90 ? 8.590 -1.978 -15.538 1.00 85.69 90 LYS A CA 1
ATOM 706 C C . LYS A 1 90 ? 9.082 -1.084 -14.402 1.00 85.69 90 LYS A C 1
ATOM 708 O O . LYS A 1 90 ? 8.482 -1.104 -13.329 1.00 85.69 90 LYS A O 1
ATOM 713 N N . SER A 1 91 ? 10.092 -0.253 -14.656 1.00 88.56 91 SER A N 1
ATOM 714 C CA . SER A 1 91 ? 10.587 0.734 -13.694 1.00 88.56 91 SER A CA 1
ATOM 715 C C . SER A 1 91 ? 9.526 1.784 -13.363 1.00 88.56 91 SER A C 1
ATOM 717 O O . SER A 1 91 ? 9.281 2.040 -12.188 1.00 88.56 91 SER A O 1
ATOM 719 N N . GLN A 1 92 ? 8.844 2.352 -14.364 1.00 89.19 92 GLN A N 1
ATOM 720 C CA . GLN A 1 92 ? 7.748 3.305 -14.145 1.00 89.19 92 GLN A CA 1
ATOM 721 C C . GLN A 1 92 ? 6.595 2.672 -13.357 1.00 89.19 92 GLN A C 1
ATOM 723 O O . GLN A 1 92 ? 6.105 3.262 -12.392 1.00 89.19 92 GLN A O 1
ATOM 728 N N . ALA A 1 93 ? 6.200 1.445 -13.713 1.00 87.31 93 ALA A N 1
ATOM 729 C CA . ALA A 1 93 ? 5.172 0.705 -12.991 1.00 87.31 93 ALA A CA 1
ATOM 730 C C . ALA A 1 93 ? 5.577 0.431 -11.533 1.00 87.31 93 ALA A C 1
ATOM 732 O O . ALA A 1 93 ? 4.747 0.543 -10.632 1.00 87.31 93 ALA A O 1
ATOM 733 N N . LEU A 1 94 ? 6.847 0.100 -11.281 1.00 88.00 94 LEU A N 1
ATOM 734 C CA . LEU A 1 94 ? 7.373 -0.093 -9.932 1.00 88.00 94 LEU A CA 1
ATOM 735 C C . LEU A 1 94 ? 7.347 1.210 -9.124 1.00 88.00 94 LEU A C 1
ATOM 737 O O . LEU A 1 94 ? 6.848 1.212 -8.003 1.00 88.00 94 LEU A O 1
ATOM 741 N N . THR A 1 95 ? 7.797 2.328 -9.699 1.00 92.00 95 THR A N 1
ATOM 742 C CA . THR A 1 95 ? 7.710 3.649 -9.056 1.00 92.00 95 THR A CA 1
ATOM 743 C C . THR A 1 95 ? 6.265 4.017 -8.724 1.00 92.00 95 THR A C 1
ATOM 745 O O . THR A 1 95 ? 5.988 4.510 -7.633 1.00 92.00 95 THR A O 1
ATOM 748 N N . HIS A 1 96 ? 5.326 3.751 -9.633 1.00 91.88 96 HIS A N 1
ATOM 749 C CA . HIS A 1 96 ? 3.905 3.984 -9.390 1.00 91.88 96 HIS A CA 1
ATOM 750 C C . HIS A 1 96 ? 3.374 3.128 -8.228 1.00 91.88 96 HIS A C 1
ATOM 752 O O . HIS A 1 96 ? 2.745 3.658 -7.312 1.00 91.88 96 HIS A O 1
ATOM 758 N N . ARG A 1 97 ? 3.696 1.826 -8.205 1.00 92.38 97 ARG A N 1
ATOM 759 C CA . ARG A 1 97 ? 3.338 0.924 -7.097 1.00 92.38 97 ARG A CA 1
ATOM 760 C C . ARG A 1 97 ? 3.936 1.371 -5.768 1.00 92.38 97 ARG A C 1
ATOM 762 O O . ARG A 1 97 ? 3.240 1.318 -4.765 1.00 92.38 97 ARG A O 1
ATOM 769 N N . LEU A 1 98 ? 5.178 1.853 -5.753 1.00 92.75 98 LEU A N 1
ATOM 770 C CA . LEU A 1 98 ? 5.808 2.392 -4.546 1.00 92.75 98 LEU A CA 1
ATOM 771 C C . LEU A 1 98 ? 5.086 3.637 -4.031 1.00 92.75 98 LEU A C 1
ATOM 773 O O . LEU A 1 98 ? 4.828 3.729 -2.836 1.00 92.75 98 LEU A O 1
ATOM 777 N N . LYS A 1 99 ? 4.703 4.566 -4.917 1.00 92.31 99 LYS A N 1
ATOM 778 C CA . LYS A 1 99 ? 3.920 5.753 -4.531 1.00 92.31 99 LYS A CA 1
ATOM 779 C C . LYS A 1 99 ? 2.576 5.369 -3.920 1.00 92.31 99 LYS A C 1
ATOM 781 O O . LYS A 1 99 ? 2.169 5.964 -2.930 1.00 92.31 99 LYS A O 1
ATOM 786 N N . ILE A 1 100 ? 1.899 4.382 -4.500 1.00 93.62 100 ILE A N 1
ATOM 787 C CA . ILE A 1 100 ? 0.652 3.840 -3.954 1.00 93.62 100 ILE A CA 1
ATOM 788 C C . ILE A 1 100 ? 0.904 3.153 -2.603 1.00 93.62 100 ILE A C 1
ATOM 790 O O . ILE A 1 100 ? 0.210 3.430 -1.631 1.00 93.62 100 ILE A O 1
ATOM 794 N N . GLY A 1 101 ? 1.912 2.285 -2.516 1.00 94.44 101 GLY A N 1
ATOM 795 C CA . GLY A 1 101 ? 2.263 1.575 -1.287 1.00 94.44 101 GLY A CA 1
ATOM 796 C C . GLY A 1 101 ? 2.655 2.510 -0.152 1.00 94.44 101 GLY A C 1
ATOM 797 O O . GLY A 1 101 ? 2.318 2.247 0.997 1.00 94.44 101 GLY A O 1
ATOM 798 N N . GLN A 1 102 ? 3.277 3.646 -0.464 1.00 94.25 102 GLN A N 1
ATOM 799 C CA . GLN A 1 102 ? 3.587 4.676 0.519 1.00 94.25 102 GLN A CA 1
ATOM 800 C C . GLN A 1 102 ? 2.323 5.287 1.132 1.00 94.25 102 GLN A C 1
ATOM 802 O O . GLN A 1 102 ? 2.314 5.527 2.334 1.00 94.25 102 GLN A O 1
ATOM 807 N N . ARG A 1 103 ? 1.252 5.474 0.347 1.00 94.06 103 ARG A N 1
ATOM 808 C CA . ARG A 1 103 ? -0.049 5.959 0.844 1.00 94.06 103 ARG A CA 1
ATOM 809 C C . ARG A 1 103 ? -0.641 4.969 1.842 1.00 94.06 103 ARG A C 1
ATOM 811 O O . ARG A 1 103 ? -0.830 5.312 3.002 1.00 94.06 103 ARG A O 1
ATOM 818 N N . TRP A 1 104 ? -0.801 3.710 1.433 1.00 94.69 104 TRP A N 1
ATOM 819 C CA . TRP A 1 104 ? -1.282 2.639 2.315 1.00 94.69 104 TRP A CA 1
ATOM 820 C C . TRP A 1 104 ? -0.397 2.446 3.554 1.00 94.69 104 TRP A C 1
ATOM 822 O O . TRP A 1 104 ? -0.895 2.198 4.649 1.00 94.69 104 TRP A O 1
ATOM 832 N N . SER A 1 105 ? 0.919 2.627 3.412 1.00 94.56 105 SER A N 1
ATOM 833 C CA . SER A 1 105 ? 1.854 2.534 4.531 1.00 94.56 105 SER A CA 1
ATOM 834 C C . SER A 1 105 ? 1.629 3.623 5.580 1.00 94.56 105 SER A C 1
ATOM 836 O O . SER A 1 105 ? 1.959 3.377 6.736 1.00 94.56 105 SER A O 1
ATOM 838 N N . MET A 1 106 ? 1.088 4.796 5.228 1.00 94.38 106 MET A N 1
ATOM 839 C CA . MET A 1 106 ? 0.767 5.834 6.215 1.00 94.38 106 MET A CA 1
ATOM 840 C C . MET A 1 106 ? -0.311 5.347 7.188 1.00 94.38 106 MET A C 1
ATOM 842 O O . MET A 1 106 ? -0.131 5.467 8.395 1.00 94.38 106 MET A O 1
ATOM 846 N N . LEU A 1 107 ? -1.373 4.720 6.675 1.00 92.56 107 LEU A N 1
ATOM 847 C CA . LEU A 1 107 ? -2.418 4.111 7.503 1.00 92.56 107 LEU A CA 1
ATOM 848 C C . LEU A 1 107 ? -1.888 2.954 8.343 1.00 92.56 107 LEU A C 1
ATOM 850 O O . LEU A 1 107 ? -2.100 2.930 9.550 1.00 92.56 107 LEU A O 1
ATOM 854 N N . ALA A 1 108 ? -1.167 2.019 7.717 1.00 92.62 108 ALA A N 1
ATOM 855 C CA . ALA A 1 108 ? -0.634 0.850 8.415 1.00 92.62 108 ALA A CA 1
ATOM 856 C C . ALA A 1 108 ? 0.335 1.237 9.546 1.00 92.62 108 ALA A C 1
ATOM 858 O O . ALA A 1 108 ? 0.423 0.547 10.555 1.00 92.62 108 ALA A O 1
ATOM 859 N N . LYS A 1 109 ? 1.055 2.355 9.403 1.00 93.50 109 LYS A N 1
ATOM 860 C CA . LYS A 1 109 ? 1.890 2.910 10.477 1.00 93.50 109 LYS A CA 1
ATOM 861 C C . LYS A 1 109 ? 1.073 3.560 11.590 1.00 93.50 109 LYS A C 1
ATOM 863 O O . LYS A 1 109 ? 1.495 3.500 12.736 1.00 93.50 109 LYS A O 1
ATOM 868 N N . ALA A 1 110 ? -0.047 4.194 11.253 1.00 92.94 110 ALA A N 1
ATOM 869 C CA . ALA A 1 110 ? -0.895 4.877 12.223 1.00 92.94 110 ALA A CA 1
ATOM 870 C C . ALA A 1 110 ? -1.726 3.905 13.074 1.00 92.94 110 ALA A C 1
ATOM 872 O O . ALA A 1 110 ? -1.948 4.186 14.246 1.00 92.94 110 ALA A O 1
ATOM 873 N N . PHE A 1 111 ? -2.159 2.777 12.501 1.00 90.00 111 PHE A N 1
ATOM 874 C CA . PHE A 1 111 ? -3.127 1.875 13.136 1.00 90.00 111 PHE A CA 1
ATOM 875 C C . PHE A 1 111 ? -2.709 0.400 13.147 1.00 90.00 111 PHE A C 1
ATOM 877 O O . PHE A 1 111 ? -3.541 -0.431 13.459 1.00 90.00 111 PHE A O 1
ATOM 884 N N . ALA A 1 112 ? -1.463 0.046 12.818 1.00 89.25 112 ALA A N 1
ATOM 885 C CA . ALA A 1 112 ? -1.000 -1.331 12.560 1.00 89.25 112 ALA A CA 1
ATOM 886 C C . ALA A 1 112 ? -1.479 -1.922 11.204 1.00 89.25 112 ALA A C 1
ATOM 888 O O . ALA A 1 112 ? -2.348 -1.343 10.550 1.00 89.25 112 ALA A O 1
ATOM 889 N N . PRO A 1 113 ? -0.885 -3.033 10.711 1.00 88.06 113 PRO A N 1
ATOM 890 C CA . PRO A 1 113 ? -1.152 -3.554 9.363 1.00 88.06 113 PRO A CA 1
ATOM 891 C C . PRO A 1 113 ? -2.585 -4.040 9.094 1.00 88.06 113 PRO A C 1
ATOM 893 O O . PRO A 1 113 ? -3.011 -3.993 7.937 1.00 88.06 113 PRO A O 1
ATOM 896 N N . GLY A 1 114 ? -3.334 -4.476 10.113 1.00 86.31 114 GLY A N 1
ATOM 897 C CA . GLY A 1 114 ? -4.704 -4.988 9.958 1.00 86.31 114 GLY A CA 1
ATOM 898 C C . GLY A 1 114 ? -5.692 -3.962 9.394 1.00 86.31 114 GLY A C 1
ATOM 899 O O . GLY A 1 114 ? -6.649 -4.328 8.714 1.00 86.31 114 GLY A O 1
ATOM 900 N N . ILE A 1 115 ? -5.406 -2.663 9.533 1.00 88.69 115 ILE A N 1
ATOM 901 C CA . ILE A 1 115 ? -6.201 -1.565 8.965 1.00 88.69 115 ILE A CA 1
ATOM 902 C C . ILE A 1 115 ? -6.357 -1.678 7.444 1.00 88.69 115 ILE A C 1
ATOM 904 O O . ILE A 1 115 ? -7.325 -1.188 6.867 1.00 88.69 115 ILE A O 1
ATOM 908 N N . LEU A 1 116 ? -5.422 -2.356 6.771 1.00 88.81 116 LEU A N 1
ATOM 909 C CA . LEU A 1 116 ? -5.485 -2.594 5.331 1.00 88.81 116 LEU A CA 1
ATOM 910 C C . LEU A 1 116 ? -6.627 -3.543 4.942 1.00 88.81 116 LEU A C 1
ATOM 912 O O . LEU A 1 116 ? -7.084 -3.477 3.800 1.00 88.81 116 LEU A O 1
ATOM 916 N N . ALA A 1 117 ? -7.085 -4.397 5.861 1.00 84.31 117 ALA A N 1
ATOM 917 C CA . ALA A 1 117 ? -8.266 -5.240 5.689 1.00 84.31 117 ALA A CA 1
ATOM 918 C C . ALA A 1 117 ? -9.563 -4.495 6.032 1.00 84.31 117 ALA A C 1
ATOM 920 O O . ALA A 1 117 ? -10.579 -4.709 5.381 1.00 84.31 117 ALA A O 1
ATOM 921 N N . LEU A 1 118 ? -9.497 -3.571 6.993 1.00 82.69 118 LEU A N 1
ATOM 922 C CA . LEU A 1 118 ? -10.656 -2.836 7.507 1.00 82.69 118 LEU A CA 1
ATOM 923 C C . LEU A 1 118 ? -11.155 -1.728 6.587 1.00 82.69 118 LEU A C 1
ATOM 925 O O . LEU A 1 118 ? -12.290 -1.281 6.721 1.00 82.69 118 LEU A O 1
ATOM 929 N N . ILE A 1 119 ? -10.325 -1.256 5.655 1.00 81.44 119 ILE A N 1
ATOM 930 C CA . ILE A 1 119 ? -10.766 -0.201 4.746 1.00 81.44 119 ILE A CA 1
ATOM 931 C C . ILE A 1 119 ? -11.779 -0.779 3.762 1.00 81.44 119 ILE A C 1
ATOM 933 O O . ILE A 1 119 ? -11.409 -1.656 2.967 1.00 81.44 119 ILE A O 1
ATOM 937 N N . PRO A 1 120 ? -13.022 -0.270 3.763 1.00 71.88 120 PRO A N 1
ATOM 938 C CA . PRO A 1 120 ? -14.074 -0.815 2.930 1.00 71.88 120 PRO A CA 1
ATOM 939 C C . PRO A 1 120 ? -13.695 -0.720 1.453 1.00 71.88 120 PRO A C 1
ATOM 941 O O . PRO A 1 120 ? -12.905 0.127 1.020 1.00 71.88 120 PRO A O 1
ATOM 944 N N . ILE A 1 121 ? -14.234 -1.650 0.674 1.00 66.25 121 ILE A N 1
ATOM 945 C CA . ILE A 1 121 ? -14.075 -1.690 -0.777 1.00 66.25 121 ILE A CA 1
ATOM 946 C C . ILE A 1 121 ? -15.486 -1.752 -1.332 1.00 66.25 121 ILE A C 1
ATOM 948 O O . ILE A 1 121 ? -16.076 -2.820 -1.346 1.00 66.25 121 ILE A O 1
ATOM 952 N N . ARG A 1 122 ? -16.024 -0.630 -1.814 1.00 61.44 122 ARG A N 1
ATOM 953 C CA . ARG A 1 122 ? -17.427 -0.537 -2.262 1.00 61.44 122 ARG A CA 1
ATOM 954 C C . ARG A 1 122 ? -18.428 -0.836 -1.124 1.00 61.44 122 ARG A C 1
ATOM 956 O O . ARG A 1 122 ? -18.044 -0.925 0.037 1.00 61.44 122 ARG A O 1
ATOM 963 N N . GLY A 1 123 ? -19.715 -0.912 -1.464 1.00 62.16 123 GLY A N 1
ATOM 964 C CA . GLY A 1 123 ? -20.829 -0.954 -0.508 1.00 62.16 123 GLY A CA 1
ATOM 965 C C . GLY A 1 123 ? -21.395 0.442 -0.237 1.00 62.16 123 GLY A C 1
ATOM 966 O O . GLY A 1 123 ? -21.217 1.346 -1.058 1.00 62.16 123 GLY A O 1
ATOM 967 N N . ASP A 1 124 ? -22.036 0.621 0.918 1.00 56.53 124 ASP A N 1
ATOM 968 C CA . ASP A 1 124 ? -22.769 1.846 1.287 1.00 56.53 124 ASP A CA 1
ATOM 969 C C . ASP A 1 124 ? -21.890 3.105 1.294 1.00 56.53 124 ASP A C 1
ATOM 971 O O . ASP A 1 124 ? -22.353 4.210 1.024 1.00 56.53 124 ASP A O 1
ATOM 975 N N . PHE A 1 125 ? -20.588 2.932 1.524 1.00 62.41 125 PHE A N 1
ATOM 976 C CA . PHE A 1 125 ? -19.619 4.025 1.587 1.00 62.41 125 PHE A CA 1
ATOM 977 C C . PHE A 1 125 ? -18.993 4.380 0.229 1.00 62.41 125 PHE A C 1
ATOM 979 O O . PHE A 1 125 ? -18.198 5.314 0.162 1.00 62.41 125 PHE A O 1
ATOM 986 N N . GLN A 1 126 ? -19.300 3.621 -0.836 1.00 64.88 126 GLN A N 1
ATOM 987 C CA . GLN A 1 126 ? -18.825 3.777 -2.227 1.00 64.88 126 GLN A CA 1
ATOM 988 C C . GLN A 1 126 ? -17.305 3.949 -2.430 1.00 64.88 126 GLN A C 1
ATOM 990 O O . GLN A 1 126 ? -16.851 4.169 -3.552 1.00 64.88 126 GLN A O 1
ATOM 995 N N . LEU A 1 127 ? -16.495 3.791 -1.384 1.00 71.31 127 LEU A N 1
ATOM 996 C CA . LEU A 1 127 ? -15.064 4.036 -1.446 1.00 71.31 127 LEU A CA 1
ATOM 997 C C . LEU A 1 127 ? -14.363 2.872 -2.149 1.00 71.31 127 LEU A C 1
ATOM 999 O O . LEU A 1 127 ? -14.425 1.721 -1.710 1.00 71.31 127 LEU A O 1
ATOM 1003 N N . SER A 1 128 ? -13.676 3.150 -3.249 1.00 80.94 128 SER A N 1
AT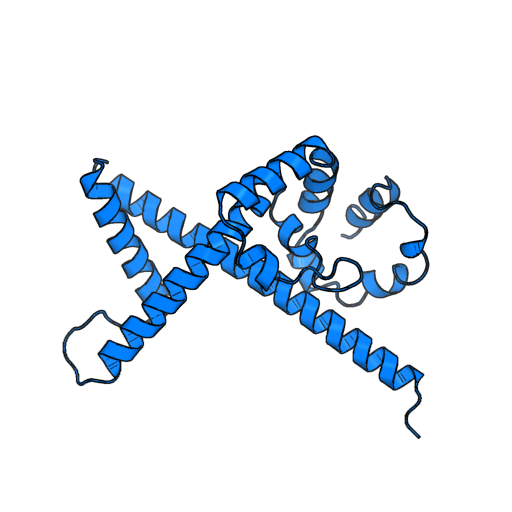OM 1004 C CA . SER A 1 128 ? -12.821 2.178 -3.920 1.00 80.94 128 SER A CA 1
ATOM 1005 C C . SER A 1 128 ? -11.361 2.341 -3.499 1.00 80.94 128 SER A C 1
ATOM 1007 O O . SER A 1 128 ? -10.919 3.404 -3.057 1.00 80.94 128 SER A O 1
ATOM 1009 N N . ASN A 1 129 ? -10.552 1.303 -3.741 1.00 85.19 129 ASN A N 1
ATOM 1010 C CA . ASN A 1 129 ? -9.094 1.428 -3.653 1.00 85.19 129 ASN A CA 1
ATOM 1011 C C . ASN A 1 129 ? -8.576 2.601 -4.479 1.00 85.19 129 ASN A C 1
ATOM 1013 O O . ASN A 1 129 ? -7.669 3.300 -4.043 1.00 85.19 129 ASN A O 1
ATOM 1017 N N . SER A 1 130 ? -9.150 2.822 -5.664 1.00 85.81 130 SER A N 1
ATOM 1018 C CA . SER A 1 130 ? -8.699 3.900 -6.531 1.00 85.81 130 SER A CA 1
ATOM 1019 C C . SER A 1 130 ? -8.919 5.272 -5.907 1.00 85.81 130 SER A C 1
ATOM 1021 O O . SER A 1 130 ? -8.139 6.170 -6.215 1.00 85.81 130 SER A O 1
ATOM 1023 N N . ASP A 1 131 ? -9.958 5.451 -5.096 1.00 87.62 131 ASP A N 1
ATOM 1024 C CA . ASP A 1 131 ? -10.280 6.752 -4.512 1.00 87.62 131 ASP A CA 1
ATOM 1025 C C . ASP A 1 131 ? -9.236 7.109 -3.464 1.00 87.62 131 ASP A C 1
ATOM 1027 O O . ASP A 1 131 ? -8.595 8.156 -3.562 1.00 87.62 131 ASP A O 1
ATOM 1031 N N . TYR A 1 132 ? -8.940 6.168 -2.563 1.00 88.94 132 TYR A N 1
ATOM 1032 C CA . TYR A 1 132 ? -7.856 6.321 -1.598 1.00 88.94 132 TYR A CA 1
ATOM 1033 C C . TYR A 1 132 ? -6.488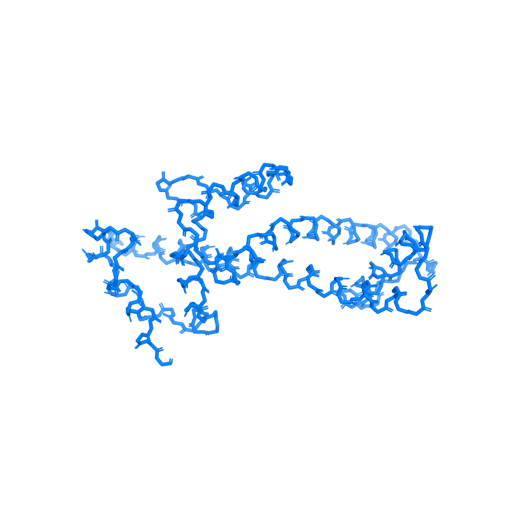 6.502 -2.284 1.00 88.94 132 TYR A C 1
ATOM 1035 O O . TYR A 1 132 ? -5.712 7.399 -1.952 1.00 88.94 132 TYR A O 1
ATOM 1043 N N . GLU A 1 133 ? -6.190 5.692 -3.302 1.00 91.69 133 GLU A N 1
ATOM 1044 C CA . GLU A 1 133 ? -4.905 5.709 -4.014 1.00 91.69 133 GLU A CA 1
ATOM 1045 C C . GLU A 1 133 ? -4.657 6.958 -4.848 1.00 91.69 133 GLU A C 1
ATOM 1047 O O . GLU A 1 133 ? -3.529 7.151 -5.302 1.00 91.69 133 GLU A O 1
ATOM 1052 N N . LYS A 1 134 ? -5.676 7.796 -5.052 1.00 91.25 134 LYS A N 1
ATOM 1053 C CA . LYS A 1 134 ? -5.564 9.095 -5.719 1.00 91.25 134 LYS A CA 1
ATOM 1054 C C . LYS A 1 134 ? -5.395 10.246 -4.731 1.00 91.25 134 LYS A C 1
ATOM 1056 O O . LYS A 1 134 ? -4.836 11.267 -5.133 1.00 91.25 134 LYS A O 1
ATOM 1061 N N . LEU A 1 135 ? -5.715 10.058 -3.447 1.00 90.25 135 LEU A N 1
ATOM 1062 C CA . LEU A 1 135 ? -5.602 11.105 -2.427 1.00 90.25 135 LEU A CA 1
ATOM 1063 C C . LEU A 1 135 ? -4.167 11.643 -2.283 1.00 90.25 135 LEU A C 1
ATOM 1065 O O . LEU A 1 135 ? -3.230 10.855 -2.103 1.00 90.25 135 LEU A O 1
ATOM 1069 N N . PRO A 1 136 ? -3.966 12.971 -2.321 1.00 90.88 136 PRO A N 1
ATOM 1070 C CA . PRO A 1 136 ? -2.685 13.585 -1.996 1.00 90.88 136 PRO A CA 1
ATOM 1071 C C . PRO A 1 136 ? -2.209 13.209 -0.587 1.00 90.88 136 PRO A C 1
ATOM 1073 O O . PRO A 1 136 ? -3.012 13.053 0.331 1.00 90.88 136 PRO A O 1
ATOM 1076 N N . ALA A 1 137 ? -0.890 13.124 -0.386 1.00 89.62 137 ALA A N 1
ATOM 1077 C CA . ALA A 1 137 ? -0.315 12.793 0.921 1.00 89.62 137 ALA A CA 1
ATOM 1078 C C . ALA A 1 137 ? -0.792 13.713 2.072 1.00 89.62 137 ALA A C 1
ATOM 1080 O O . ALA A 1 137 ? -1.108 13.178 3.134 1.00 89.62 137 ALA A O 1
ATOM 1081 N N . PRO A 1 138 ? -0.937 15.047 1.892 1.00 93.56 138 PRO A N 1
ATOM 1082 C CA . PRO A 1 138 ? -1.508 15.909 2.931 1.00 93.56 138 PRO A CA 1
ATOM 1083 C C . PRO A 1 138 ? -2.951 15.539 3.291 1.00 93.56 138 PRO A C 1
ATOM 1085 O O . PRO A 1 138 ? -3.315 15.532 4.460 1.00 93.56 138 PRO A O 1
ATOM 1088 N N . THR A 1 139 ? -3.765 15.166 2.301 1.00 93.19 139 THR A N 1
ATOM 1089 C CA . THR A 1 139 ? -5.153 14.737 2.521 1.00 93.19 139 THR A CA 1
ATOM 1090 C C . THR A 1 139 ? -5.213 13.430 3.304 1.00 93.19 139 THR A C 1
ATOM 1092 O O . THR A 1 139 ? -6.041 13.287 4.197 1.00 93.19 139 THR A O 1
ATOM 1095 N N . ILE A 1 140 ? -4.303 12.493 3.023 1.00 92.50 140 ILE A N 1
ATOM 1096 C CA . ILE A 1 140 ? -4.188 11.247 3.791 1.00 92.50 140 ILE A CA 1
ATOM 1097 C C . ILE A 1 140 ? -3.772 11.536 5.235 1.00 92.50 140 ILE A C 1
ATOM 1099 O O . ILE A 1 140 ? -4.302 10.912 6.147 1.00 92.50 140 ILE A O 1
ATOM 1103 N N . ALA A 1 141 ? -2.853 12.478 5.458 1.00 93.19 141 ALA A N 1
ATOM 1104 C CA . ALA A 1 141 ? -2.463 12.878 6.808 1.00 93.19 141 ALA A CA 1
ATOM 1105 C C . ALA A 1 141 ? -3.648 13.465 7.592 1.00 93.19 141 ALA A C 1
ATOM 1107 O O . ALA A 1 141 ? -3.862 13.067 8.731 1.00 93.19 141 ALA A O 1
ATOM 1108 N N . ILE A 1 142 ? -4.459 14.326 6.963 1.00 94.19 142 ILE A N 1
ATOM 1109 C CA . ILE A 1 142 ? -5.693 14.856 7.570 1.00 94.19 142 ILE A CA 1
ATOM 1110 C C . ILE A 1 142 ? -6.669 13.721 7.896 1.00 94.19 142 ILE A C 1
ATOM 1112 O O . ILE A 1 142 ? -7.209 13.682 8.995 1.00 94.19 142 ILE A O 1
ATOM 1116 N N . LEU A 1 143 ? -6.879 12.779 6.969 1.00 91.25 143 LEU A N 1
ATOM 1117 C CA . LEU A 1 143 ? -7.737 11.617 7.208 1.00 91.25 143 LEU A CA 1
ATOM 1118 C C . LEU A 1 143 ? -7.253 10.803 8.414 1.00 91.25 143 LEU A C 1
ATOM 1120 O O . LEU A 1 143 ? -8.055 10.455 9.273 1.00 91.25 143 LEU A O 1
ATOM 1124 N N . ILE A 1 144 ? -5.953 10.512 8.488 1.00 93.94 144 ILE A N 1
ATOM 1125 C CA . ILE A 1 144 ? -5.361 9.774 9.610 1.00 93.94 144 ILE A CA 1
ATOM 1126 C C . ILE A 1 144 ? -5.573 10.527 10.920 1.00 93.94 144 ILE A C 1
ATOM 1128 O O . ILE A 1 144 ? -6.000 9.915 11.888 1.00 93.94 144 ILE A O 1
ATOM 1132 N N . ASP A 1 145 ? -5.328 11.833 10.945 1.00 93.62 145 ASP A N 1
ATOM 1133 C CA . ASP A 1 145 ? -5.494 12.668 12.136 1.00 93.62 145 ASP A CA 1
ATOM 1134 C C . ASP A 1 145 ? -6.960 12.697 12.612 1.00 93.62 145 ASP A C 1
ATOM 1136 O O . ASP A 1 145 ? -7.248 12.488 13.789 1.00 93.62 145 ASP A O 1
ATOM 1140 N N . VAL A 1 146 ? -7.919 12.830 11.689 1.00 89.62 146 VAL A N 1
ATOM 1141 C CA . VAL A 1 146 ? -9.356 12.714 11.999 1.00 89.62 146 VAL A CA 1
ATOM 1142 C C . VAL A 1 146 ? -9.685 11.328 12.568 1.00 89.62 146 VAL A C 1
ATOM 1144 O O . VAL A 1 146 ? -10.328 11.230 13.614 1.00 89.62 146 VAL A O 1
ATOM 1147 N N . LEU A 1 147 ? -9.219 10.251 11.930 1.00 88.12 147 LEU A N 1
ATOM 1148 C CA . LEU A 1 147 ? -9.449 8.883 12.407 1.00 88.12 147 LEU A CA 1
ATOM 1149 C C . LEU A 1 147 ? -8.816 8.645 13.783 1.00 88.12 147 LEU A C 1
ATOM 1151 O O . LEU A 1 147 ? -9.447 8.039 14.644 1.00 88.12 147 LEU A O 1
ATOM 1155 N N . GLN A 1 148 ? -7.612 9.166 14.021 1.00 90.69 148 GLN A N 1
ATOM 1156 C CA . GLN A 1 148 ? -6.932 9.088 15.312 1.00 90.69 148 GLN A CA 1
ATOM 1157 C C . GLN A 1 148 ? -7.729 9.805 16.402 1.00 90.69 148 GLN A C 1
ATOM 1159 O O . GLN A 1 148 ? -7.944 9.231 17.469 1.00 90.69 148 GLN A O 1
ATOM 1164 N N . ARG A 1 149 ? -8.226 11.014 16.121 1.00 88.31 149 ARG A N 1
ATOM 1165 C CA . ARG A 1 149 ? -8.995 11.815 17.082 1.00 88.31 149 ARG A CA 1
ATOM 1166 C C . ARG A 1 149 ? -10.331 11.190 17.470 1.00 88.31 149 ARG A C 1
ATOM 1168 O O . ARG A 1 149 ? -10.725 11.302 18.625 1.00 88.31 149 ARG A O 1
ATOM 1175 N N . HIS A 1 150 ? -11.028 10.547 16.535 1.00 84.81 150 HIS A N 1
ATOM 1176 C CA . HIS A 1 150 ? -12.388 10.053 16.787 1.00 84.81 150 HIS A CA 1
ATOM 1177 C C . HIS A 1 150 ? -12.476 8.554 17.095 1.00 84.81 150 HIS A C 1
ATOM 1179 O O . HIS A 1 150 ? -13.398 8.132 17.797 1.00 84.81 150 HIS A O 1
ATOM 1185 N N . ARG A 1 151 ? -11.562 7.741 16.553 1.00 83.62 151 ARG A N 1
ATOM 1186 C CA . ARG A 1 151 ? -11.614 6.269 16.619 1.00 83.62 151 ARG A CA 1
ATOM 1187 C C . ARG A 1 151 ? -10.232 5.616 16.738 1.00 83.62 151 ARG A C 1
ATOM 1189 O O . ARG A 1 151 ? -10.106 4.416 16.519 1.00 83.62 151 ARG A O 1
ATOM 1196 N N . GLY A 1 152 ? -9.193 6.372 17.098 1.00 80.56 152 GLY A N 1
ATOM 1197 C CA . GLY A 1 152 ? -7.812 5.895 17.023 1.00 80.56 152 GLY A CA 1
ATOM 1198 C C . GLY A 1 152 ? -7.527 4.657 17.867 1.00 80.56 152 GLY A C 1
ATOM 1199 O O . GLY A 1 152 ? -6.983 3.690 17.343 1.00 80.56 152 GLY A O 1
ATOM 1200 N N . GLY A 1 153 ? -7.950 4.667 19.136 1.00 80.50 153 GLY A N 1
ATOM 1201 C CA . GLY A 1 153 ? -7.765 3.529 20.043 1.00 80.50 153 GLY A CA 1
ATOM 1202 C C . GLY A 1 153 ? -8.463 2.264 19.543 1.00 80.50 153 GLY A C 1
ATOM 1203 O O . GLY A 1 153 ? -7.824 1.223 19.428 1.00 80.50 153 GLY A O 1
ATOM 1204 N N . PHE A 1 154 ? -9.735 2.386 19.152 1.00 81.44 154 PHE A N 1
ATOM 1205 C CA . PHE A 1 154 ? -10.520 1.278 18.604 1.00 81.44 154 PHE A CA 1
ATOM 1206 C C . PHE A 1 154 ? -9.886 0.699 17.333 1.00 81.44 154 PHE A C 1
ATOM 1208 O O . PHE A 1 154 ? -9.635 -0.500 17.253 1.00 81.44 154 PHE A O 1
ATOM 1215 N N . LEU A 1 155 ? -9.561 1.552 16.354 1.00 81.69 155 LEU A N 1
ATOM 1216 C CA . LEU A 1 155 ? -8.957 1.110 15.096 1.00 81.69 155 LEU A CA 1
ATOM 1217 C C . LEU A 1 155 ? -7.606 0.438 15.318 1.00 81.69 155 LEU A C 1
ATOM 1219 O O . LEU A 1 155 ? -7.293 -0.527 14.627 1.00 81.69 155 LEU A O 1
ATOM 1223 N N . GLN A 1 156 ? -6.810 0.937 16.263 1.00 85.06 156 GLN A N 1
ATOM 1224 C CA . GLN A 1 156 ? -5.508 0.370 16.578 1.00 85.06 156 GLN A CA 1
ATOM 1225 C C . GLN A 1 156 ? -5.631 -0.988 17.271 1.00 85.06 156 GLN A C 1
ATOM 1227 O O . GLN A 1 156 ? -4.920 -1.918 16.894 1.00 85.06 156 GLN A O 1
ATOM 1232 N N . GLU A 1 157 ? -6.539 -1.128 18.236 1.00 79.19 157 GLU A N 1
ATOM 1233 C CA . GLU A 1 157 ? -6.805 -2.405 18.900 1.00 79.19 157 GLU A CA 1
ATOM 1234 C C . GLU A 1 157 ? -7.313 -3.443 17.894 1.00 79.19 157 GLU A C 1
ATOM 1236 O O . GLU A 1 157 ? -6.713 -4.506 17.745 1.00 79.19 157 GLU A O 1
ATOM 1241 N N . PHE A 1 158 ? -8.341 -3.095 17.119 1.00 78.81 158 PHE A N 1
ATOM 1242 C CA . PHE A 1 158 ? -8.965 -4.011 16.168 1.00 78.81 158 PHE A CA 1
ATOM 1243 C C . PHE A 1 158 ? -7.993 -4.440 15.062 1.00 78.81 158 PHE A C 1
ATOM 1245 O O . PHE A 1 158 ? -7.845 -5.620 14.761 1.00 78.81 158 PHE A O 1
ATOM 1252 N N . SER A 1 159 ? -7.245 -3.488 14.505 1.00 85.12 159 SER A N 1
ATOM 1253 C CA . SER A 1 159 ? -6.207 -3.755 13.505 1.00 85.12 159 SER A CA 1
ATOM 1254 C C . SER A 1 159 ? -5.039 -4.587 14.047 1.00 85.12 159 SER A C 1
ATOM 1256 O O . SER A 1 159 ? -4.409 -5.315 13.282 1.00 85.12 159 SER A O 1
ATOM 1258 N N . THR A 1 160 ? -4.742 -4.507 15.348 1.00 82.06 160 THR A N 1
ATOM 1259 C CA . THR A 1 160 ? -3.711 -5.345 15.984 1.00 82.06 160 THR A CA 1
ATOM 1260 C C . THR A 1 160 ? -4.210 -6.770 16.206 1.00 82.06 160 THR A C 1
ATOM 1262 O O . THR A 1 160 ? -3.433 -7.709 16.063 1.00 82.06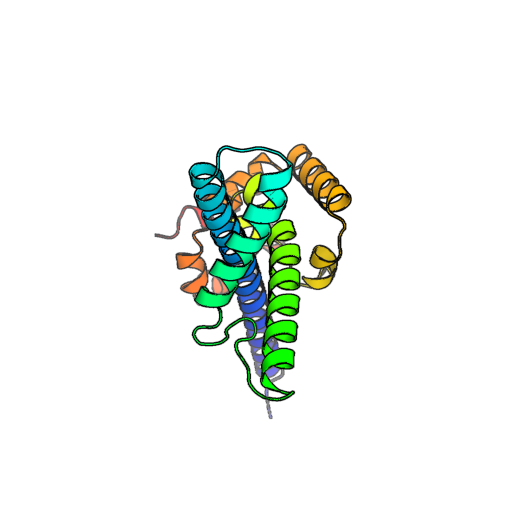 160 THR A O 1
ATOM 1265 N N . CYS A 1 161 ? -5.495 -6.941 16.527 1.00 78.00 161 CYS A N 1
ATOM 1266 C CA . CYS A 1 161 ? -6.111 -8.257 16.709 1.00 78.00 161 CYS A CA 1
ATOM 1267 C C . CYS A 1 161 ? -6.279 -9.034 15.397 1.00 78.00 161 CYS A C 1
ATOM 1269 O O . CYS A 1 161 ? -6.372 -10.257 15.424 1.00 78.00 161 CYS A O 1
ATOM 1271 N N . LEU A 1 162 ? -6.319 -8.353 14.251 1.00 75.19 162 LEU A N 1
ATOM 1272 C CA . LEU A 1 162 ? -6.416 -9.019 12.958 1.00 75.19 162 LEU A CA 1
ATOM 1273 C C . LEU A 1 162 ? -5.090 -9.681 12.567 1.00 75.19 162 LEU A C 1
ATOM 1275 O O . LEU A 1 162 ? -4.205 -9.041 11.992 1.00 75.19 162 LEU A O 1
ATOM 1279 N N . ASP A 1 163 ? -4.993 -10.991 12.799 1.00 65.75 163 ASP A N 1
ATOM 1280 C CA . ASP A 1 163 ? -3.957 -11.809 12.176 1.00 65.75 163 ASP A CA 1
ATOM 1281 C C . ASP A 1 163 ? -4.308 -12.064 10.703 1.00 65.75 163 ASP A C 1
ATOM 1283 O O . ASP A 1 163 ? -5.277 -12.735 10.340 1.00 65.75 163 ASP A O 1
ATOM 1287 N N . PHE A 1 164 ? -3.496 -11.496 9.819 1.00 59.75 164 PHE A N 1
ATOM 1288 C CA . PHE A 1 164 ? -3.674 -11.610 8.380 1.00 59.75 164 PHE A CA 1
ATOM 1289 C C . PHE A 1 164 ? -3.485 -13.045 7.865 1.00 59.75 164 PHE A C 1
ATOM 1291 O O . PHE A 1 164 ? -4.149 -13.436 6.902 1.00 59.75 164 PHE A O 1
ATOM 1298 N N . PHE A 1 165 ? -2.617 -13.844 8.497 1.00 52.41 165 PHE A N 1
ATOM 1299 C CA . PHE A 1 165 ? -2.457 -15.251 8.125 1.00 52.41 165 PHE A CA 1
ATOM 1300 C C . PHE A 1 165 ? -3.690 -16.070 8.514 1.00 52.41 165 PHE A C 1
ATOM 1302 O O . PHE A 1 165 ? -4.033 -17.014 7.803 1.00 52.41 165 PHE A O 1
ATOM 1309 N N . ALA A 1 166 ? -4.406 -15.669 9.567 1.00 55.28 166 ALA A N 1
ATOM 1310 C CA . ALA A 1 166 ? -5.710 -16.230 9.893 1.00 55.28 166 ALA A CA 1
ATOM 1311 C C . ALA A 1 166 ? -6.777 -15.777 8.879 1.00 55.28 166 ALA A C 1
ATOM 1313 O O . ALA A 1 166 ? -7.462 -16.622 8.317 1.00 55.28 166 ALA A O 1
ATOM 1314 N N . LEU A 1 167 ? -6.859 -14.485 8.531 1.00 53.56 167 LEU A N 1
ATOM 1315 C CA . LEU A 1 167 ? -7.815 -13.959 7.534 1.00 53.56 167 LEU A CA 1
ATOM 1316 C C . LEU A 1 167 ? -7.676 -14.591 6.139 1.00 53.56 167 LEU A C 1
ATOM 1318 O O . LEU A 1 167 ? -8.681 -14.827 5.471 1.00 53.56 167 LEU A O 1
ATOM 1322 N N . ALA A 1 168 ? -6.449 -14.879 5.696 1.00 49.91 168 ALA A N 1
ATOM 1323 C CA . ALA A 1 168 ? -6.198 -15.563 4.427 1.00 49.91 168 ALA A CA 1
ATOM 1324 C C . ALA A 1 168 ? -6.640 -17.043 4.436 1.00 49.91 168 ALA A C 1
ATOM 1326 O O . ALA A 1 168 ? -6.854 -17.612 3.369 1.00 49.91 168 ALA A O 1
ATOM 1327 N N . ASN A 1 169 ? -6.791 -17.648 5.622 1.00 45.53 169 ASN A N 1
ATOM 1328 C CA . ASN A 1 169 ? -7.181 -19.047 5.823 1.00 45.53 169 ASN A CA 1
ATOM 1329 C C . ASN A 1 169 ? -8.619 -19.219 6.377 1.00 45.53 169 ASN A C 1
ATOM 1331 O O . ASN A 1 169 ? -9.161 -20.322 6.344 1.00 45.53 169 ASN A O 1
ATOM 1335 N N . ALA A 1 170 ? -9.260 -18.154 6.872 1.00 47.56 170 ALA A N 1
ATOM 1336 C CA . ALA A 1 170 ? -10.537 -18.181 7.602 1.00 47.56 170 ALA A CA 1
ATOM 1337 C C . ALA A 1 170 ? -11.796 -18.082 6.715 1.00 47.56 170 ALA A C 1
ATOM 1339 O O . ALA A 1 170 ? -12.888 -17.827 7.232 1.00 47.56 170 ALA A O 1
ATOM 1340 N N . GLU A 1 171 ? -11.668 -18.322 5.403 1.00 45.16 171 GLU A N 1
ATOM 1341 C CA . GLU A 1 171 ? -12.697 -18.144 4.356 1.00 45.16 171 GLU A CA 1
ATOM 1342 C C . GLU A 1 171 ? -14.074 -18.779 4.681 1.00 45.16 171 GLU A C 1
ATOM 1344 O O . GLU A 1 171 ? -15.085 -18.388 4.103 1.00 45.16 171 GLU A O 1
ATOM 1349 N N . ASN A 1 172 ? -14.150 -19.706 5.646 1.00 40.12 172 ASN A N 1
ATOM 1350 C CA . ASN A 1 172 ? -15.360 -20.465 5.975 1.00 40.12 172 ASN A CA 1
ATOM 1351 C C . ASN A 1 172 ? -15.999 -20.184 7.354 1.00 40.12 172 ASN A C 1
ATOM 1353 O O . ASN A 1 172 ? -17.140 -20.600 7.562 1.00 40.12 172 ASN A O 1
ATOM 1357 N N . SER A 1 173 ? -15.326 -19.507 8.298 1.00 33.50 173 SER A N 1
ATOM 1358 C CA . SER A 1 173 ? -15.842 -19.378 9.682 1.00 33.50 173 SER 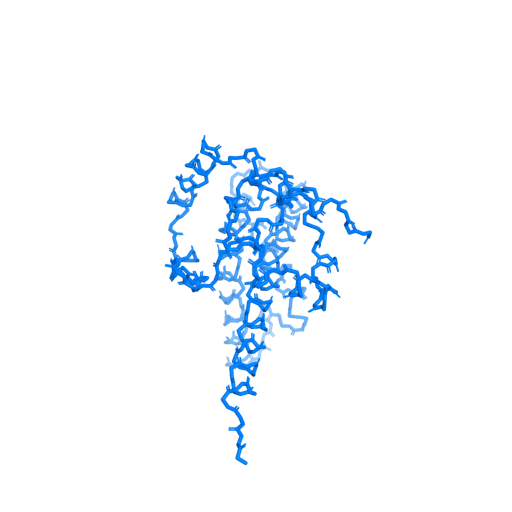A CA 1
ATOM 1359 C C . SER A 1 173 ? -16.512 -18.036 9.980 1.00 33.50 173 SER A C 1
ATOM 1361 O O . SER A 1 173 ? -17.534 -18.013 10.661 1.00 33.50 173 SER A O 1
ATOM 1363 N N . LEU A 1 174 ? -15.969 -16.924 9.476 1.00 35.50 174 LEU A N 1
ATOM 1364 C CA . LEU A 1 174 ? -16.474 -15.575 9.782 1.00 35.50 174 LEU A CA 1
ATOM 1365 C C . LEU A 1 174 ? -17.778 -15.257 9.030 1.00 35.50 174 LEU A C 1
ATOM 1367 O O . LEU A 1 174 ? -18.720 -14.728 9.607 1.00 35.50 174 LEU A O 1
ATOM 1371 N N . VAL A 1 175 ? -17.890 -15.695 7.772 1.00 38.34 175 VAL A N 1
ATOM 1372 C CA . VAL A 1 175 ? -19.045 -15.424 6.892 1.00 38.34 175 VAL A CA 1
ATOM 1373 C C . VAL A 1 175 ? -20.362 -16.014 7.426 1.00 38.34 175 VAL A C 1
ATOM 1375 O O . VAL A 1 175 ? -21.436 -15.487 7.145 1.00 38.34 175 VAL A O 1
ATOM 1378 N N . ARG A 1 176 ? -20.308 -17.100 8.212 1.00 35.44 176 ARG A N 1
ATOM 1379 C CA . ARG A 1 176 ? -21.503 -17.778 8.750 1.00 35.44 176 ARG A CA 1
ATOM 1380 C C . ARG A 1 176 ? -22.114 -17.100 9.979 1.00 35.44 176 ARG A C 1
ATOM 1382 O O . ARG A 1 176 ? -23.297 -17.309 10.221 1.00 35.44 176 ARG A O 1
ATOM 1389 N N . GLN A 1 177 ? -21.343 -16.323 10.741 1.00 38.69 177 GLN A N 1
ATOM 1390 C CA . GLN A 1 177 ? -21.831 -15.619 11.938 1.00 38.69 177 GLN A CA 1
ATOM 1391 C C . GLN A 1 177 ? -22.316 -14.185 11.643 1.00 38.69 177 GLN A C 1
ATOM 1393 O O . GLN A 1 177 ? -23.054 -13.617 12.440 1.00 38.69 177 GLN A O 1
ATOM 1398 N N . ASP A 1 178 ? -21.924 -13.613 10.502 1.00 43.38 178 ASP A N 1
ATOM 1399 C CA . ASP A 1 178 ? -21.989 -12.171 10.216 1.00 43.38 178 ASP A CA 1
ATOM 1400 C C . ASP A 1 178 ? -23.353 -11.689 9.661 1.00 43.38 178 ASP A C 1
ATOM 1402 O O . ASP A 1 178 ? -23.854 -10.627 10.027 1.00 43.38 178 ASP A O 1
ATOM 1406 N N . ALA A 1 179 ? -24.030 -12.494 8.832 1.00 42.91 179 ALA A N 1
ATOM 1407 C CA . ALA A 1 179 ? -25.126 -12.012 7.975 1.00 42.91 179 ALA A CA 1
ATOM 1408 C C . ALA A 1 179 ? -26.334 -11.375 8.703 1.00 42.91 179 ALA A C 1
ATOM 1410 O O . ALA A 1 179 ? -26.963 -10.465 8.141 1.00 42.91 179 ALA A O 1
ATOM 1411 N N . ASP A 1 180 ? -26.624 -11.819 9.932 1.00 45.97 180 ASP A N 1
ATOM 1412 C CA . ASP A 1 180 ? -27.824 -11.423 10.681 1.00 45.97 180 ASP A CA 1
ATOM 1413 C C . ASP A 1 180 ? -27.525 -10.667 11.983 1.00 45.97 180 ASP A C 1
ATOM 1415 O O . ASP A 1 180 ? -28.351 -9.876 12.433 1.00 45.97 180 ASP A O 1
ATOM 1419 N N . THR A 1 181 ? -26.354 -10.870 12.594 1.00 47.53 181 THR A N 1
ATOM 1420 C CA . THR A 1 181 ? -26.057 -10.324 13.934 1.00 47.53 181 THR A CA 1
ATOM 1421 C C . THR A 1 181 ? -25.303 -8.997 13.869 1.00 47.53 181 THR A C 1
ATOM 1423 O O . THR A 1 181 ? -25.551 -8.107 14.678 1.00 47.53 181 THR A O 1
ATOM 1426 N N . LEU A 1 182 ? -24.438 -8.816 12.867 1.00 49.03 182 LEU A N 1
ATOM 1427 C CA . LEU A 1 182 ? -23.567 -7.641 12.765 1.00 49.03 182 LEU A CA 1
ATOM 1428 C C . LEU A 1 182 ? -24.250 -6.394 12.202 1.00 49.03 182 LEU A C 1
ATOM 1430 O O . LEU A 1 182 ? -23.801 -5.280 12.444 1.00 49.03 182 LEU A O 1
ATOM 1434 N N . LYS A 1 183 ? -25.389 -6.555 11.523 1.00 52.66 183 LYS A N 1
ATOM 1435 C CA . LYS A 1 183 ? -26.207 -5.427 11.041 1.00 52.66 183 LYS A CA 1
ATOM 1436 C C . LYS A 1 183 ? -26.926 -4.671 12.161 1.00 52.66 183 LYS A C 1
ATOM 1438 O O . LYS A 1 183 ? -27.444 -3.586 11.913 1.00 52.66 183 LYS A O 1
ATOM 1443 N N . GLN A 1 184 ? -27.016 -5.264 13.352 1.00 54.56 184 GLN A N 1
ATOM 1444 C CA . GLN A 1 184 ? -27.725 -4.697 14.503 1.00 54.56 184 GLN A CA 1
ATOM 1445 C C . GLN A 1 184 ? -26.784 -4.122 15.565 1.00 54.56 184 GLN A C 1
ATOM 1447 O O . GLN A 1 184 ? -27.252 -3.446 16.478 1.00 54.56 184 GLN A O 1
ATOM 1452 N N . GLU A 1 185 ? -25.480 -4.377 15.464 1.00 51.06 185 GLU A N 1
ATOM 1453 C CA . GLU A 1 185 ? -24.504 -3.897 16.437 1.00 51.06 185 GLU A CA 1
ATOM 1454 C C . GLU A 1 185 ? -23.832 -2.610 15.966 1.00 51.06 185 GLU A C 1
ATOM 1456 O O . GLU A 1 185 ? -23.504 -2.436 14.792 1.00 51.06 185 GLU A O 1
ATOM 1461 N N . GLU A 1 186 ? -23.608 -1.692 16.905 1.00 54.72 186 GLU A N 1
ATOM 1462 C CA . GLU A 1 186 ? -22.753 -0.541 16.652 1.00 54.72 186 GLU A CA 1
ATOM 1463 C C . GLU A 1 186 ? -21.322 -1.026 16.386 1.00 54.72 186 GLU A C 1
ATOM 1465 O O . GLU A 1 186 ? -20.807 -1.896 17.090 1.00 54.72 186 GLU A O 1
ATOM 1470 N N . TYR A 1 187 ? -20.669 -0.437 15.380 1.00 51.75 187 TYR A N 1
ATOM 1471 C CA . TYR A 1 187 ? -19.340 -0.831 14.891 1.00 51.75 187 TYR A CA 1
ATOM 1472 C C . TYR A 1 187 ? -18.240 -0.873 15.968 1.00 51.75 187 TYR A C 1
ATOM 1474 O O . TYR A 1 187 ? -17.202 -1.486 15.739 1.00 51.75 187 TYR A O 1
ATOM 1482 N N . ASP A 1 188 ? -18.473 -0.263 17.133 1.00 54.88 188 ASP A N 1
ATOM 1483 C CA . ASP A 1 188 ? -17.525 -0.135 18.240 1.00 54.88 188 ASP A CA 1
ATOM 1484 C C . ASP A 1 188 ? -17.855 -1.072 19.430 1.00 54.88 188 ASP A C 1
ATOM 1486 O O . ASP A 1 188 ? -17.396 -0.840 20.552 1.00 54.88 188 ASP A O 1
ATOM 1490 N N . SER A 1 189 ? -18.689 -2.104 19.234 1.00 64.12 189 SER A N 1
ATOM 1491 C CA . SER A 1 189 ? -19.138 -2.971 20.332 1.00 64.12 189 SER A CA 1
ATOM 1492 C C . SER A 1 189 ? -17.958 -3.735 20.978 1.00 6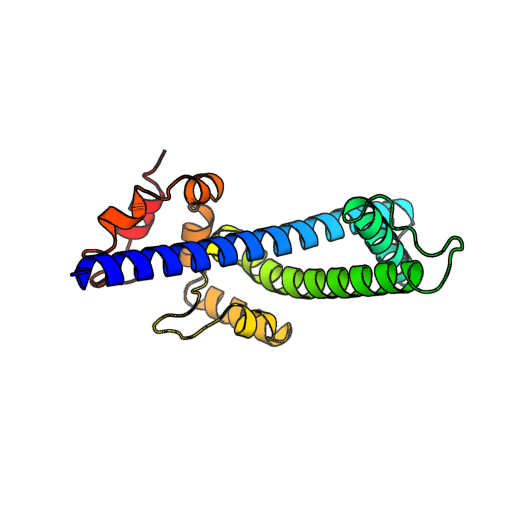4.12 189 SER A C 1
ATOM 1494 O O . SER A 1 189 ? -17.120 -4.310 20.278 1.00 64.12 189 SER A O 1
ATOM 1496 N N . PRO A 1 190 ? -17.869 -3.816 22.322 1.00 58.16 190 PRO A N 1
ATOM 1497 C CA . PRO A 1 190 ? -16.850 -4.630 23.000 1.00 58.16 190 PRO A CA 1
ATOM 1498 C C . PRO A 1 190 ? -16.886 -6.110 22.587 1.00 58.16 190 PRO A C 1
ATOM 1500 O O . PRO A 1 190 ? -15.862 -6.790 22.570 1.00 58.16 190 PRO A O 1
ATOM 1503 N N . ARG A 1 191 ? -18.066 -6.592 22.187 1.00 61.31 191 ARG A N 1
ATOM 1504 C CA . ARG A 1 191 ? -18.299 -7.955 21.710 1.00 61.31 191 ARG A CA 1
ATOM 1505 C C . ARG A 1 191 ? -17.607 -8.229 20.371 1.00 61.31 191 ARG A C 1
ATOM 1507 O O . ARG A 1 191 ? -17.081 -9.323 20.179 1.00 61.31 191 ARG A O 1
ATOM 1514 N N . LEU A 1 192 ? -17.548 -7.245 19.471 1.00 55.56 192 LEU A N 1
ATOM 1515 C CA . LEU A 1 192 ? -16.795 -7.344 18.217 1.00 55.56 192 LEU A CA 1
ATOM 1516 C C . LEU A 1 192 ? -15.300 -7.556 18.466 1.00 55.56 192 LEU A C 1
ATOM 1518 O O . LEU A 1 192 ? -14.667 -8.399 17.832 1.00 55.56 192 LEU A O 1
ATOM 1522 N N . VAL A 1 193 ? -14.749 -6.828 19.437 1.00 58.22 193 VAL A N 1
ATOM 1523 C CA . VAL A 1 193 ? -13.351 -6.961 19.858 1.00 58.22 193 VAL A CA 1
ATOM 1524 C C . VAL A 1 193 ? -13.091 -8.344 20.475 1.00 58.22 193 VAL A C 1
ATOM 1526 O O . VAL A 1 193 ? -12.067 -8.961 20.185 1.00 58.22 193 VAL A O 1
ATOM 1529 N N . GLU A 1 194 ? -14.012 -8.872 21.287 1.00 61.19 194 GLU A N 1
ATOM 1530 C CA . GLU A 1 194 ? -13.911 -10.226 21.858 1.00 61.19 194 GLU A CA 1
ATOM 1531 C C . GLU A 1 194 ? -13.992 -11.340 20.804 1.00 61.19 194 GLU A C 1
ATOM 1533 O O . GLU A 1 194 ? -13.249 -12.322 20.887 1.00 61.19 194 GLU A O 1
ATOM 1538 N N . LEU A 1 195 ? -14.833 -11.191 19.779 1.00 55.59 195 LEU A N 1
ATOM 1539 C CA . LEU A 1 195 ? -14.925 -12.147 18.669 1.00 55.59 195 LEU A CA 1
ATOM 1540 C C . LEU A 1 195 ? -13.615 -12.228 17.874 1.00 55.59 195 LEU A C 1
ATOM 1542 O O . LEU A 1 195 ? -13.175 -13.318 17.517 1.00 55.59 195 LEU A O 1
ATOM 1546 N N . CYS A 1 196 ? -12.936 -11.098 17.669 1.00 49.25 196 CYS A N 1
ATOM 1547 C CA . CYS A 1 196 ? -11.616 -11.082 17.035 1.00 49.25 196 CYS A CA 1
ATOM 1548 C C . CYS A 1 196 ? -10.507 -11.663 17.921 1.00 49.25 196 CYS A C 1
ATOM 1550 O O . CYS A 1 196 ? -9.511 -12.154 17.400 1.00 49.25 196 CYS A O 1
ATOM 1552 N N . LYS A 1 197 ? -10.668 -11.629 19.249 1.00 51.66 197 LYS A N 1
ATOM 1553 C CA . LYS A 1 197 ? -9.711 -12.203 20.213 1.00 51.66 197 LYS A CA 1
ATOM 1554 C C . LYS A 1 197 ? -9.889 -13.709 20.435 1.00 51.66 197 LYS A C 1
ATOM 1556 O O . LYS A 1 197 ? -9.018 -14.327 21.036 1.00 51.66 197 LYS A O 1
ATOM 1561 N N . SER A 1 198 ? -11.009 -14.292 20.006 1.00 48.28 198 SER A N 1
ATOM 1562 C CA . SER A 1 198 ? -11.414 -15.660 20.366 1.00 48.28 198 SER A CA 1
ATOM 1563 C C . SER A 1 198 ? -11.226 -16.705 19.261 1.00 48.28 198 SER A C 1
ATOM 1565 O O . SER A 1 198 ? -11.666 -17.843 19.429 1.00 48.28 198 SER A O 1
ATOM 1567 N N . GLN A 1 199 ? -10.534 -16.378 18.165 1.00 43.53 199 GLN A N 1
ATOM 1568 C CA . GLN A 1 199 ? -10.111 -17.384 17.186 1.00 43.53 199 GLN A CA 1
ATOM 1569 C C . GLN A 1 199 ? -8.634 -17.774 17.398 1.00 43.53 199 GLN A C 1
ATOM 1571 O O . GLN A 1 199 ? -7.802 -16.875 17.516 1.00 43.53 199 GLN A O 1
ATOM 1576 N N . PRO A 1 200 ? -8.328 -19.084 17.514 1.00 41.06 200 PRO A N 1
ATOM 1577 C CA . PRO A 1 200 ? -6.986 -19.602 17.786 1.00 41.06 200 PRO A CA 1
ATOM 1578 C C . PRO A 1 200 ? -6.018 -19.473 16.606 1.00 41.06 200 PRO A C 1
ATOM 1580 O O . PRO A 1 200 ? -6.487 -19.470 15.443 1.00 41.06 200 PRO A O 1
#

Organism: NCBI:txid470096

Radius of gyration: 21.12 Å; chains: 1; bounding box: 62×39×53 Å

Secondary structure (DSSP, 8-state):
---HHHHHHHHHHHHHHHHHHHHHHHHHHHHHHHHHHHHHHHHHHTT---HHHHHHHHHHHHHHHHHHHSTT--S-SS--THHHHHHHHHHHHHHHHHHHHHHHHHHHHHH-TTHHHHS--SSTT---HHHHHHS-HHHHHHHHHHHHHHHHHHHHHHHHH--HHHHTT-TTTSHHHHHHHTTSS-TT-HHHHHHHHS--